Protein AF-A0AAJ2LNS6-F1 (afdb_monomer_lite)

InterPro domains:
  IPR001905 Ammonium transporter [PTHR43029] (1-174)
  IPR002229 Blood group Rhesus C/E/D polypeptide [PR00342] (32-50)
  IPR002229 Blood group Rhesus C/E/D polypeptide [PR00342] (63-85)
  IPR002229 Blood group Rhesus C/E/D polypeptide [PR00342] (118-136)
  IPR024041 Ammonium transporter AmtB-like domain [PF00909] (1-186)
  IPR029020 Ammonium/urea transporter [G3DSA:1.10.3430.10] (1-186)

Secondary structure (DSSP, 8-state):
-HHHHHHHHHHHHHH-PPTTTTTS----S-HHHHHHHHHHHHHHHHHHHHHTTSSSSHHHHHHHHHHHHHHHHHHHHHHHHHHHHHSS--HHHHHHHHHHHHHHHGGGTTTB-HHHHHHHHHHHHHHHHHIIIIIHHHHT---TT-HIIIIIHHHHHHHHHHHHHB-HHHHGGGS-S-HHHHHHH-

pLDDT: mean 95.93, std 3.57, range [82.12, 98.88]

Sequence (186 aa):
HINSGIAGLVAAYVVGKRTGYGREHLAPHNLVLTVIGASLLWVGWFGFNGGSALAANGSAGMAILVTQVATAAAALAWLAAERITRGKASVLGGASGAVAGLVVITPAAGYVSVGGALIMGLIGGVVCFWGITVLKRLLKADDSLDAFGLHGIGGIVGALLTAVFASPMIMGDKLPENMLHQLWVQ

Foldseek 3Di:
DQVQLVVLQVVLVVVDADPCVVNDDLDDPDVPVLLVVLVVVLVVLLCVQLCVVVDDDPLSVQLSLLLVQLLQLQLVLQQVLCCVVVVGGDSNSSSLSSLQSSQLCRVQSQFAGSVLSNVSSNCSNNQLSCQQPPVCVVVVGPSPSSSNSRNNRSNLSSQLSSLVGGDCVRQPVNNDPDSVVSSVVD

Organism: NCBI:txid1538159

Structure (mmCIF, N/CA/C/O backbone):
data_AF-A0AAJ2LNS6-F1
#
_entry.id   AF-A0AAJ2LNS6-F1
#
loop_
_atom_site.group_PDB
_atom_site.id
_atom_site.type_symbol
_atom_site.label_atom_id
_atom_site.label_alt_id
_atom_site.label_comp_id
_atom_site.label_asym_id
_atom_site.label_entity_id
_atom_site.label_seq_id
_atom_site.pdbx_PDB_ins_code
_atom_site.Cartn_x
_atom_site.Cartn_y
_atom_site.Cartn_z
_atom_site.occupancy
_atom_site.B_iso_or_equiv
_atom_site.auth_seq_id
_atom_site.auth_comp_id
_atom_site.auth_asym_id
_atom_site.auth_atom_id
_atom_site.pdbx_PDB_model_num
ATOM 1 N N . HIS A 1 1 ? 0.326 -9.545 -0.786 1.00 97.50 1 HIS A N 1
ATOM 2 C CA . HIS A 1 1 ? -0.650 -8.669 -0.099 1.00 97.50 1 HIS A CA 1
ATOM 3 C C . HIS A 1 1 ? -2.083 -9.151 -0.217 1.00 97.50 1 HIS A C 1
ATOM 5 O O . HIS A 1 1 ? -2.666 -9.427 0.819 1.00 97.50 1 HIS A O 1
ATOM 11 N N . ILE A 1 2 ? -2.630 -9.338 -1.426 1.00 98.31 2 ILE A N 1
ATOM 12 C CA . ILE A 1 2 ? -4.018 -9.820 -1.601 1.00 98.31 2 ILE A CA 1
ATOM 13 C C . ILE A 1 2 ? -4.265 -11.116 -0.819 1.00 98.31 2 ILE A C 1
ATOM 15 O O . ILE A 1 2 ? -5.195 -11.177 -0.025 1.00 98.31 2 ILE A O 1
ATOM 19 N N . ASN A 1 3 ? -3.373 -12.102 -0.970 1.00 98.00 3 ASN A N 1
ATOM 20 C CA . ASN A 1 3 ? -3.452 -13.383 -0.264 1.00 98.00 3 ASN A CA 1
ATOM 21 C C . ASN A 1 3 ? -3.632 -13.210 1.261 1.00 98.00 3 ASN A C 1
ATOM 23 O O . ASN A 1 3 ? -4.649 -13.612 1.818 1.00 98.00 3 ASN A O 1
ATOM 27 N N . SER A 1 4 ? -2.695 -12.528 1.931 1.00 96.00 4 SER A N 1
ATOM 28 C CA . SER A 1 4 ? -2.771 -12.299 3.380 1.00 96.00 4 SER A CA 1
ATOM 29 C C . SER A 1 4 ? -3.959 -11.425 3.789 1.00 96.00 4 SER A C 1
ATOM 31 O O . SER A 1 4 ? -4.541 -11.658 4.845 1.00 96.00 4 SER A O 1
ATOM 33 N N . GLY A 1 5 ? -4.356 -10.454 2.960 1.00 96.81 5 GLY A N 1
ATOM 34 C CA . GLY A 1 5 ? -5.535 -9.623 3.204 1.00 96.81 5 GLY A CA 1
ATOM 35 C C . GLY A 1 5 ? -6.836 -10.429 3.200 1.00 96.81 5 GLY A C 1
ATOM 36 O O . GLY A 1 5 ? -7.656 -10.270 4.101 1.00 96.81 5 GLY A O 1
ATOM 37 N N . ILE A 1 6 ? -7.013 -11.330 2.229 1.00 97.31 6 ILE A N 1
ATOM 38 C CA . ILE A 1 6 ? -8.185 -12.215 2.152 1.00 97.31 6 ILE A CA 1
ATOM 39 C C . ILE A 1 6 ? -8.165 -13.245 3.282 1.00 97.31 6 ILE A C 1
ATOM 41 O O . ILE A 1 6 ? -9.181 -13.430 3.951 1.00 97.31 6 ILE A O 1
ATOM 45 N N . ALA A 1 7 ? -7.013 -13.865 3.551 1.00 96.81 7 ALA A N 1
ATOM 46 C CA . ALA A 1 7 ? -6.871 -14.795 4.668 1.00 96.81 7 ALA A CA 1
ATOM 47 C C . ALA A 1 7 ? -7.211 -14.124 6.012 1.00 96.81 7 ALA A C 1
ATOM 49 O O . ALA A 1 7 ? -7.952 -14.691 6.813 1.00 96.81 7 ALA A O 1
ATOM 50 N N . GLY A 1 8 ? -6.739 -12.891 6.230 1.00 95.50 8 GLY A N 1
ATOM 51 C CA . GLY A 1 8 ? -7.063 -12.092 7.413 1.00 95.50 8 GLY A CA 1
ATOM 52 C C . GLY A 1 8 ? -8.553 -11.764 7.525 1.00 95.50 8 GLY A C 1
ATOM 53 O O . GLY A 1 8 ? -9.123 -11.881 8.609 1.00 95.50 8 GLY A O 1
ATOM 54 N N . LEU A 1 9 ? -9.212 -11.431 6.410 1.00 95.75 9 LEU A N 1
ATOM 55 C CA . LEU A 1 9 ? -10.658 -11.192 6.386 1.00 95.75 9 LEU A CA 1
ATOM 56 C C . LEU A 1 9 ? -11.448 -12.445 6.780 1.00 95.75 9 LEU A C 1
ATOM 58 O O . LEU A 1 9 ? -12.335 -12.375 7.630 1.00 95.75 9 LEU A O 1
ATOM 62 N N . VAL A 1 10 ? -11.117 -13.594 6.185 1.00 96.56 10 VAL A N 1
ATOM 63 C CA . VAL A 1 10 ? -11.766 -14.873 6.508 1.00 96.56 10 VAL A CA 1
ATOM 64 C C . VAL A 1 10 ? -11.533 -15.230 7.975 1.00 96.56 10 VAL A C 1
ATOM 66 O O . VAL A 1 10 ? -12.485 -15.563 8.678 1.00 96.56 10 VAL A O 1
ATOM 69 N N . ALA A 1 11 ? -10.301 -15.085 8.469 1.00 95.75 11 ALA A N 1
ATOM 70 C CA . ALA A 1 11 ? -9.978 -15.325 9.871 1.00 95.75 11 ALA A CA 1
ATOM 71 C C . ALA A 1 11 ? -10.796 -14.426 10.816 1.00 95.75 11 ALA A C 1
ATOM 73 O O . ALA A 1 11 ? -11.325 -14.919 11.810 1.00 95.75 11 ALA A O 1
ATOM 74 N N . ALA A 1 12 ? -10.976 -13.143 10.487 1.00 95.06 12 ALA A N 1
ATOM 75 C CA . ALA A 1 12 ? -11.792 -12.223 11.282 1.00 95.06 12 ALA A CA 1
ATOM 76 C C . ALA A 1 12 ? -13.267 -12.658 11.372 1.00 95.06 12 ALA A C 1
ATOM 78 O O . ALA A 1 12 ? -13.910 -12.458 12.403 1.00 95.06 12 ALA A O 1
ATOM 79 N N . TYR A 1 13 ? -13.812 -13.283 10.324 1.00 95.62 13 TYR A N 1
ATOM 80 C CA . TYR A 1 13 ? -15.165 -13.845 10.369 1.00 95.62 13 TYR A CA 1
ATOM 81 C C . TYR A 1 13 ? -15.251 -15.143 11.166 1.00 95.62 13 TYR A C 1
ATOM 83 O O . TYR A 1 13 ? -16.203 -15.316 11.923 1.00 95.62 13 TYR A O 1
ATOM 91 N N . VAL A 1 14 ? -14.274 -16.037 11.009 1.00 97.12 14 VAL A N 1
ATOM 92 C CA . VAL A 1 14 ? -14.260 -17.340 11.694 1.00 97.12 14 VAL A CA 1
ATOM 93 C C . VAL A 1 14 ? -14.058 -17.177 13.201 1.00 97.12 14 VAL A C 1
ATOM 95 O O . VAL A 1 14 ? -14.743 -17.832 13.980 1.00 97.12 14 VAL A O 1
ATOM 98 N N . VAL A 1 15 ? -13.146 -16.294 13.617 1.00 96.62 15 VAL A N 1
ATOM 99 C CA . VAL A 1 15 ? -12.871 -16.022 15.040 1.00 96.62 15 VAL A CA 1
ATOM 100 C C . VAL A 1 15 ? -14.005 -15.219 15.685 1.00 96.62 15 VAL A C 1
ATOM 102 O O . VAL A 1 15 ? -14.297 -15.394 16.866 1.00 96.62 15 VAL A O 1
ATOM 105 N N . GLY A 1 16 ? -14.668 -14.360 14.910 1.00 93.12 16 GLY A N 1
ATOM 106 C CA . GLY A 1 16 ? -15.723 -13.484 15.398 1.00 93.12 16 GLY A CA 1
ATOM 107 C C . GLY A 1 16 ? -15.200 -12.148 15.931 1.00 93.12 16 GLY A C 1
ATOM 108 O O . GLY A 1 16 ? -14.013 -11.832 15.887 1.00 93.12 16 GLY A O 1
ATOM 109 N N . LYS A 1 17 ? -16.131 -11.311 16.392 1.00 94.12 17 LYS A N 1
ATOM 110 C CA . LYS A 1 17 ? -15.864 -9.911 16.754 1.00 94.12 17 LYS A CA 1
ATOM 111 C C . LYS A 1 17 ? -15.380 -9.785 18.189 1.00 94.12 17 LYS A C 1
ATOM 113 O O . LYS A 1 17 ? -15.888 -10.473 19.073 1.00 94.12 17 LYS A O 1
ATOM 118 N N . ARG A 1 18 ? -14.485 -8.830 18.439 1.00 94.88 18 ARG A N 1
ATOM 119 C CA . ARG A 1 18 ? -14.086 -8.452 19.797 1.00 94.88 18 ARG A CA 1
ATOM 120 C C . ARG A 1 18 ? -15.276 -7.882 20.567 1.00 94.88 18 ARG A C 1
ATOM 122 O O . ARG A 1 18 ? -16.121 -7.170 20.014 1.00 94.88 18 ARG A O 1
ATOM 129 N N . THR A 1 19 ? -15.304 -8.142 21.870 1.00 93.19 19 THR A N 1
ATOM 130 C CA . THR A 1 19 ? -16.206 -7.455 22.799 1.00 93.19 19 THR A CA 1
ATOM 131 C C . THR A 1 19 ? -15.989 -5.945 22.690 1.00 93.19 19 THR A C 1
ATOM 133 O O . THR A 1 19 ? -14.854 -5.484 22.609 1.00 93.19 19 THR A O 1
ATOM 136 N N . GLY A 1 20 ? -17.077 -5.176 22.621 1.00 89.56 20 GLY A N 1
ATOM 137 C CA . GLY A 1 20 ? -17.007 -3.721 22.459 1.00 89.56 20 GLY A CA 1
ATOM 138 C C . GLY A 1 20 ? -16.854 -3.235 21.010 1.00 89.56 20 GLY A C 1
ATOM 139 O O . GLY A 1 20 ? -16.933 -2.030 20.778 1.00 89.56 20 GLY A O 1
ATOM 140 N N . TYR A 1 21 ? -16.717 -4.112 20.005 1.00 88.88 21 TYR A N 1
ATOM 141 C CA . TYR A 1 21 ? -16.657 -3.679 18.601 1.00 88.88 21 TYR A CA 1
ATOM 142 C C . TYR A 1 21 ? -17.900 -2.868 18.194 1.00 88.88 21 TYR A C 1
ATOM 144 O O . TYR A 1 21 ? -19.038 -3.322 18.323 1.00 88.88 21 TYR A O 1
ATOM 152 N N . GLY A 1 22 ? -17.677 -1.647 17.700 1.00 84.50 22 GLY A N 1
ATOM 153 C CA . GLY A 1 22 ? -18.735 -0.695 17.342 1.00 84.50 22 GLY A CA 1
ATOM 154 C C . GLY A 1 22 ? -19.368 0.047 18.527 1.00 84.50 22 GLY A C 1
ATOM 155 O O . GLY A 1 22 ? -20.238 0.884 18.305 1.00 84.50 22 GLY A O 1
ATOM 156 N N . ARG A 1 23 ? -18.937 -0.235 19.763 1.00 87.69 23 ARG A N 1
ATOM 157 C CA . ARG A 1 23 ? -19.418 0.410 20.999 1.00 87.69 23 ARG A CA 1
ATOM 158 C C . ARG A 1 23 ? -18.307 1.154 21.741 1.00 87.69 23 ARG A C 1
ATOM 160 O O . ARG A 1 23 ? -18.567 2.196 22.328 1.00 87.69 23 ARG A O 1
ATOM 167 N N . GLU A 1 24 ? -17.086 0.634 21.691 1.00 89.44 24 GLU A N 1
ATOM 168 C CA . GLU A 1 24 ? -15.917 1.136 22.412 1.00 89.44 24 GLU A CA 1
ATOM 169 C C . GLU A 1 24 ? -14.815 1.599 21.451 1.00 89.44 24 GLU A C 1
ATOM 171 O O . GLU A 1 24 ? -14.719 1.157 20.301 1.00 89.44 24 GLU A O 1
ATOM 176 N N . HIS A 1 25 ? -13.954 2.498 21.932 1.00 82.12 25 HIS A N 1
ATOM 177 C CA . HIS A 1 25 ? -12.804 2.980 21.177 1.00 82.12 25 HIS A CA 1
ATOM 178 C C . HIS A 1 25 ? -11.607 2.031 21.344 1.00 82.12 25 HIS A C 1
ATOM 180 O O . HIS A 1 25 ? -10.817 2.158 22.277 1.00 82.12 25 HIS A O 1
ATOM 186 N N . LEU A 1 26 ? -11.461 1.090 20.411 1.00 86.19 26 LEU A N 1
ATOM 187 C CA . LEU A 1 26 ? -10.419 0.052 20.415 1.00 86.19 26 LEU A CA 1
ATOM 188 C C . LEU A 1 26 ? -9.080 0.538 19.823 1.00 86.19 26 LEU A C 1
ATOM 190 O O . LEU A 1 26 ? -8.523 -0.098 18.927 1.00 86.19 26 LEU A O 1
ATOM 194 N N . ALA A 1 27 ? -8.577 1.692 20.270 1.00 83.00 27 ALA A N 1
ATOM 195 C CA . ALA A 1 27 ? -7.306 2.220 19.768 1.00 83.00 27 ALA A CA 1
ATOM 196 C C . ALA A 1 27 ? -6.077 1.476 20.315 1.00 83.00 27 ALA A C 1
ATOM 198 O O . ALA A 1 27 ? -6.129 0.914 21.412 1.00 83.00 27 ALA A O 1
ATOM 199 N N . PRO A 1 28 ? -4.944 1.516 19.584 1.00 85.69 28 PRO A N 1
ATOM 200 C CA . PRO A 1 28 ? -3.682 0.974 20.071 1.00 85.69 28 PRO A CA 1
ATOM 201 C C . PRO A 1 28 ? -3.269 1.616 21.398 1.00 85.69 28 PRO A C 1
ATOM 203 O O . PRO A 1 28 ? -3.276 2.839 21.532 1.00 85.69 28 PRO A O 1
ATOM 206 N N . HIS A 1 29 ? -2.842 0.791 22.354 1.00 91.38 29 HIS A N 1
ATOM 207 C CA . HIS 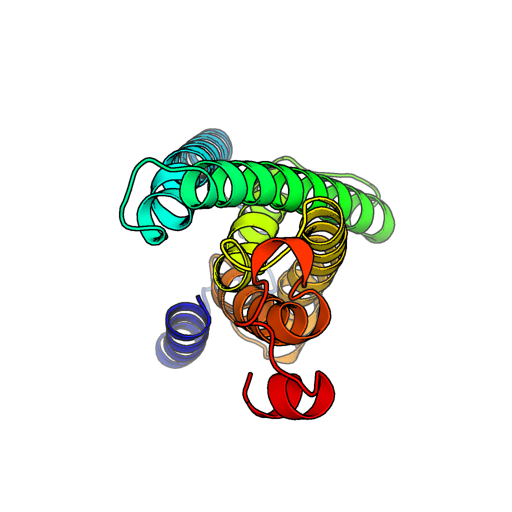A 1 29 ? -2.376 1.261 23.661 1.00 91.38 29 HIS A CA 1
ATOM 208 C C . HIS A 1 29 ? -1.024 1.997 23.588 1.00 91.38 29 HIS A C 1
ATOM 210 O O . HIS A 1 29 ? -0.726 2.819 24.449 1.00 91.38 29 HIS A O 1
ATOM 216 N N . ASN A 1 30 ? -0.195 1.704 22.576 1.00 93.81 30 ASN A N 1
ATOM 217 C CA . ASN A 1 30 ? 1.133 2.291 22.416 1.00 93.81 30 ASN A CA 1
ATOM 218 C C . ASN A 1 30 ? 1.405 2.660 20.952 1.00 93.81 30 ASN A C 1
ATOM 220 O O . ASN A 1 30 ? 1.818 1.833 20.141 1.00 93.81 30 ASN A O 1
ATOM 224 N N . LEU A 1 31 ? 1.193 3.935 20.627 1.00 94.06 31 LEU A N 1
ATOM 225 C CA . LEU A 1 31 ? 1.433 4.464 19.283 1.00 94.06 31 LEU A CA 1
ATOM 226 C C . LEU A 1 31 ? 2.921 4.574 18.930 1.00 94.06 31 LEU A C 1
ATOM 228 O O . LEU A 1 31 ? 3.253 4.525 17.749 1.00 94.06 31 LEU A O 1
ATOM 232 N N . VAL A 1 32 ? 3.817 4.687 19.915 1.00 96.75 32 VAL A N 1
ATOM 233 C CA . VAL A 1 32 ? 5.267 4.737 19.661 1.00 96.75 32 VAL A CA 1
ATOM 234 C C . VAL A 1 32 ? 5.732 3.414 19.058 1.00 96.75 32 VAL A C 1
ATOM 236 O O . VAL A 1 32 ? 6.412 3.416 18.034 1.00 96.75 32 VAL A O 1
ATOM 239 N N . LEU A 1 33 ? 5.298 2.284 19.627 1.00 97.12 33 LEU A N 1
ATOM 240 C CA . LEU A 1 33 ? 5.597 0.960 19.072 1.00 97.12 33 LEU A CA 1
ATOM 241 C C . LEU A 1 33 ? 5.005 0.774 17.672 1.00 97.12 33 LEU A C 1
ATOM 243 O O . LEU A 1 33 ? 5.673 0.216 16.804 1.00 97.12 33 LEU A O 1
ATOM 247 N N . THR A 1 34 ? 3.797 1.287 17.420 1.00 95.31 34 THR A N 1
ATOM 248 C CA . THR A 1 34 ? 3.203 1.263 16.075 1.00 95.31 34 THR A CA 1
ATOM 249 C C . THR A 1 34 ? 4.064 2.015 15.062 1.00 95.31 34 THR A C 1
ATOM 251 O O . THR A 1 34 ? 4.300 1.507 13.967 1.00 95.31 34 THR A O 1
ATOM 254 N N . VAL A 1 35 ? 4.560 3.205 15.416 1.00 97.00 35 VAL A N 1
ATOM 255 C CA . VAL A 1 35 ? 5.430 3.994 14.530 1.00 97.00 35 VAL A CA 1
ATOM 256 C C . VAL A 1 35 ? 6.755 3.278 14.290 1.00 97.00 35 VAL A C 1
ATOM 258 O O . VAL A 1 35 ? 7.162 3.168 13.139 1.00 97.00 35 VAL A O 1
ATOM 261 N N . ILE A 1 36 ? 7.385 2.724 15.332 1.00 98.25 36 ILE A N 1
ATOM 262 C CA . ILE A 1 36 ? 8.613 1.925 15.187 1.00 98.25 36 ILE A CA 1
ATOM 263 C C . ILE A 1 36 ? 8.378 0.761 14.217 1.00 98.25 36 ILE A C 1
ATOM 265 O O . ILE A 1 36 ? 9.159 0.573 13.286 1.00 98.25 36 ILE A O 1
ATOM 269 N N . GLY A 1 37 ? 7.281 0.018 14.385 1.00 97.81 37 GLY A N 1
ATOM 270 C CA . GLY A 1 37 ? 6.914 -1.077 13.487 1.00 97.81 37 GLY A CA 1
ATOM 271 C C . GLY A 1 37 ? 6.728 -0.618 12.039 1.00 97.81 37 GLY A C 1
ATOM 272 O O . GLY A 1 37 ? 7.296 -1.217 11.129 1.00 97.81 37 GLY A O 1
ATOM 273 N N . ALA A 1 38 ? 6.000 0.479 11.817 1.00 97.38 38 ALA A N 1
ATOM 274 C CA . ALA A 1 38 ? 5.808 1.048 10.483 1.00 97.38 38 ALA A CA 1
ATOM 275 C C . ALA A 1 38 ? 7.131 1.514 9.847 1.00 97.38 38 ALA A C 1
ATOM 277 O O . ALA A 1 38 ? 7.354 1.284 8.659 1.00 97.38 38 ALA A O 1
ATOM 278 N N . SER A 1 39 ? 8.035 2.116 10.625 1.00 98.00 39 SER A N 1
ATOM 279 C CA . SER A 1 39 ? 9.364 2.521 10.156 1.00 98.00 39 SER A CA 1
ATOM 280 C C . SER A 1 39 ? 10.237 1.324 9.778 1.00 98.00 39 SER A C 1
ATOM 282 O O . SER A 1 39 ? 10.879 1.349 8.728 1.00 98.00 39 SER A O 1
ATOM 284 N N . LEU A 1 40 ? 10.235 0.260 10.588 1.00 98.50 40 LEU A N 1
ATOM 285 C CA . LEU A 1 40 ? 10.957 -0.978 10.277 1.00 98.50 40 LEU A CA 1
ATOM 286 C C . LEU A 1 40 ? 10.400 -1.652 9.019 1.00 98.50 40 LEU A C 1
ATOM 288 O O . LEU A 1 40 ? 11.179 -2.094 8.176 1.00 98.50 40 LEU A O 1
ATOM 292 N N . LEU A 1 41 ? 9.071 -1.679 8.860 1.00 98.31 41 LEU A N 1
ATOM 293 C CA . LEU A 1 41 ? 8.426 -2.171 7.641 1.00 98.31 41 LEU A CA 1
ATOM 294 C C . LEU A 1 41 ? 8.858 -1.361 6.423 1.00 98.31 41 LEU A C 1
ATOM 296 O O . LEU A 1 41 ? 9.232 -1.962 5.424 1.00 98.31 41 LEU A O 1
ATOM 300 N N . TRP A 1 42 ? 8.858 -0.029 6.505 1.00 98.38 42 TRP A N 1
ATOM 301 C CA . TRP A 1 42 ? 9.277 0.835 5.399 1.00 98.38 42 TRP A CA 1
ATOM 302 C C . TRP A 1 42 ? 10.723 0.556 4.985 1.00 98.38 42 TRP A C 1
ATOM 304 O O . TRP A 1 42 ? 10.979 0.268 3.817 1.00 98.38 42 TRP A O 1
ATOM 314 N N . VAL A 1 43 ? 11.664 0.563 5.934 1.00 98.19 43 VAL A N 1
ATOM 315 C CA . VAL A 1 43 ? 13.080 0.285 5.640 1.00 98.19 43 VAL A CA 1
ATOM 316 C C . VAL A 1 43 ? 13.257 -1.122 5.066 1.00 98.19 43 VAL A C 1
ATOM 318 O O . VAL A 1 43 ? 13.922 -1.292 4.044 1.00 98.19 43 VAL A O 1
ATOM 321 N N . GLY A 1 44 ? 12.623 -2.130 5.672 1.00 98.69 44 GLY A N 1
ATOM 322 C CA . GLY A 1 44 ? 12.664 -3.509 5.183 1.00 98.69 44 GLY A CA 1
ATOM 323 C C . GLY A 1 44 ? 12.069 -3.666 3.781 1.00 98.69 44 GLY A C 1
ATOM 324 O O . GLY A 1 44 ? 12.529 -4.500 2.998 1.00 98.69 44 GLY A O 1
ATOM 325 N N . TRP A 1 45 ? 11.101 -2.825 3.414 1.00 98.69 45 TRP A N 1
ATOM 326 C CA . TRP A 1 45 ? 10.461 -2.874 2.103 1.00 98.69 45 TRP A CA 1
ATOM 327 C C . TRP A 1 45 ? 11.369 -2.452 0.951 1.00 98.69 45 TRP A C 1
ATOM 329 O O . TRP A 1 45 ? 11.136 -2.869 -0.184 1.00 98.69 45 TRP A O 1
ATOM 339 N N . PHE A 1 46 ? 12.424 -1.677 1.217 1.00 98.31 46 PHE A N 1
ATOM 340 C CA . PHE A 1 46 ? 13.461 -1.442 0.212 1.00 98.31 46 PHE A CA 1
ATOM 341 C C . PHE A 1 46 ? 14.148 -2.749 -0.182 1.00 98.31 46 PHE A C 1
ATOM 343 O O . PHE A 1 46 ? 14.368 -2.987 -1.366 1.00 98.31 46 PHE A O 1
ATOM 350 N N . GLY A 1 47 ? 14.414 -3.625 0.790 1.00 98.06 47 GLY A N 1
ATOM 351 C CA . GLY A 1 47 ? 14.892 -4.981 0.531 1.00 98.06 47 GLY A CA 1
ATOM 352 C C . GLY A 1 47 ? 13.840 -5.839 -0.174 1.00 98.06 47 GLY A C 1
ATOM 353 O O . GLY A 1 47 ? 14.175 -6.549 -1.115 1.00 98.06 47 GLY A O 1
ATOM 354 N N . PHE A 1 48 ? 12.567 -5.728 0.218 1.00 98.69 48 PHE A N 1
ATOM 355 C CA . PHE A 1 48 ? 11.470 -6.484 -0.398 1.00 98.69 48 PHE A CA 1
ATOM 356 C C . PHE A 1 48 ? 11.299 -6.150 -1.891 1.00 98.69 48 PHE A C 1
ATOM 358 O O . PHE A 1 48 ? 11.365 -7.039 -2.739 1.00 98.69 48 PHE A O 1
ATOM 365 N N . ASN A 1 49 ? 11.139 -4.869 -2.234 1.00 98.69 49 ASN A N 1
ATOM 366 C CA . ASN A 1 49 ? 10.920 -4.440 -3.618 1.00 98.69 49 ASN A CA 1
ATOM 367 C C . ASN A 1 49 ? 12.228 -4.373 -4.419 1.00 98.69 49 ASN A C 1
ATOM 369 O O . ASN A 1 49 ? 12.290 -4.882 -5.533 1.00 98.69 49 ASN A O 1
ATOM 373 N N . GLY A 1 50 ? 13.286 -3.783 -3.857 1.00 98.31 50 GLY A N 1
ATOM 374 C CA . GLY A 1 50 ? 14.591 -3.685 -4.518 1.00 98.31 50 GLY A CA 1
ATOM 375 C C . GLY A 1 50 ? 15.245 -5.047 -4.727 1.00 98.31 50 GLY A C 1
ATOM 376 O O . GLY A 1 50 ? 15.734 -5.343 -5.814 1.00 98.31 50 GLY A O 1
ATOM 377 N N . GLY A 1 51 ? 15.195 -5.913 -3.712 1.00 98.00 51 GLY A N 1
ATOM 378 C CA . GLY A 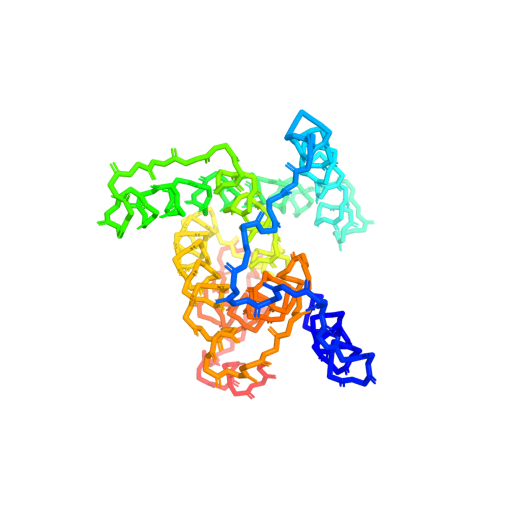1 51 ? 15.727 -7.274 -3.782 1.00 98.00 51 GLY A CA 1
ATOM 379 C C . GLY A 1 51 ? 14.960 -8.183 -4.742 1.00 98.00 51 GLY A C 1
ATOM 380 O O . GLY A 1 51 ? 15.545 -9.129 -5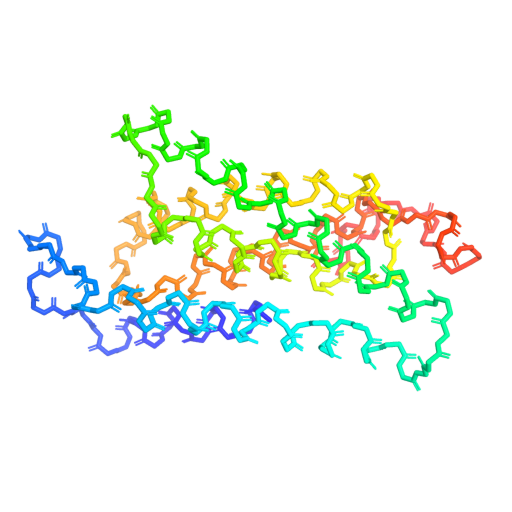.262 1.00 98.00 51 GLY A O 1
ATOM 381 N N . SER A 1 52 ? 13.701 -7.865 -5.069 1.00 98.12 52 SER A N 1
ATOM 382 C CA . SER A 1 52 ? 12.931 -8.591 -6.091 1.00 98.12 52 SER A CA 1
ATOM 383 C C . SER A 1 52 ? 13.503 -8.435 -7.508 1.00 98.12 52 SER A C 1
ATOM 385 O O . SER A 1 52 ? 13.131 -9.192 -8.401 1.00 98.12 52 SER A O 1
ATOM 387 N N . ALA A 1 53 ? 14.448 -7.511 -7.724 1.00 97.31 53 ALA A N 1
ATOM 388 C CA . ALA A 1 53 ? 15.237 -7.448 -8.955 1.00 97.31 53 ALA A CA 1
ATOM 389 C C . ALA A 1 53 ? 16.310 -8.553 -9.055 1.00 97.31 53 ALA A C 1
ATOM 391 O O . ALA A 1 53 ? 16.893 -8.733 -10.123 1.00 97.31 53 ALA A O 1
ATOM 392 N N . LEU A 1 54 ? 16.592 -9.270 -7.956 1.00 97.38 54 LEU A N 1
ATOM 393 C CA . LEU A 1 54 ? 17.550 -10.385 -7.849 1.00 97.38 54 LEU A CA 1
ATOM 394 C C . LEU A 1 54 ? 19.008 -10.039 -8.207 1.00 97.38 54 LEU A C 1
ATOM 396 O O . LEU A 1 54 ? 19.849 -10.925 -8.339 1.00 97.38 54 LEU A O 1
ATOM 400 N N . ALA A 1 55 ? 19.322 -8.751 -8.338 1.00 96.94 55 ALA A N 1
ATOM 401 C CA . ALA A 1 55 ? 20.656 -8.231 -8.596 1.00 96.94 55 ALA A CA 1
ATOM 402 C C . ALA A 1 55 ? 20.762 -6.775 -8.124 1.00 96.94 55 ALA A C 1
ATOM 404 O O . ALA A 1 55 ? 19.775 -6.043 -8.111 1.00 96.94 55 ALA A O 1
ATOM 405 N N . ALA A 1 56 ? 21.971 -6.325 -7.786 1.00 97.94 56 ALA A N 1
ATOM 406 C CA . ALA A 1 56 ? 22.243 -4.923 -7.472 1.00 97.94 56 ALA A CA 1
ATOM 407 C C . ALA A 1 56 ? 22.484 -4.126 -8.768 1.00 97.94 56 ALA A C 1
ATOM 409 O O . ALA A 1 56 ? 23.621 -3.959 -9.206 1.00 97.94 56 ALA A O 1
ATOM 410 N N . ASN A 1 57 ? 21.406 -3.682 -9.418 1.00 96.50 57 ASN A N 1
ATOM 411 C CA . ASN A 1 57 ? 21.451 -2.999 -10.715 1.00 96.50 57 ASN A CA 1
ATOM 412 C C . ASN A 1 57 ? 20.466 -1.813 -10.788 1.00 96.50 57 ASN A C 1
ATOM 414 O O . ASN A 1 57 ? 19.811 -1.458 -9.806 1.00 96.50 57 ASN A O 1
ATOM 418 N N . GLY A 1 58 ? 20.349 -1.201 -11.972 1.00 96.00 58 GLY A N 1
ATOM 419 C CA . GLY A 1 58 ? 19.429 -0.085 -12.207 1.00 96.00 58 GLY A CA 1
ATOM 420 C C . GLY A 1 58 ? 17.965 -0.417 -11.892 1.00 96.00 58 GLY A C 1
ATOM 421 O O . GLY A 1 58 ? 17.266 0.428 -11.342 1.00 96.00 58 GLY A O 1
ATOM 422 N N . SER A 1 59 ? 17.510 -1.648 -12.150 1.00 96.06 59 SER A N 1
ATOM 423 C CA . SER A 1 59 ? 16.147 -2.085 -11.817 1.00 96.06 59 SER A CA 1
ATOM 424 C C . SER A 1 59 ? 15.908 -2.117 -10.308 1.00 96.06 59 SER A C 1
ATOM 426 O O . SER A 1 59 ? 14.877 -1.627 -9.852 1.00 96.06 59 SER A O 1
ATOM 428 N N . ALA A 1 60 ? 16.872 -2.608 -9.522 1.00 98.38 60 ALA A N 1
ATOM 429 C CA . ALA A 1 60 ? 16.796 -2.568 -8.060 1.00 98.38 60 ALA A CA 1
ATOM 430 C C . ALA A 1 60 ? 16.761 -1.126 -7.530 1.00 98.38 60 ALA A C 1
ATOM 432 O O . ALA A 1 60 ? 15.935 -0.796 -6.678 1.00 98.38 60 ALA A O 1
ATOM 433 N N . GLY A 1 61 ? 17.622 -0.252 -8.066 1.00 98.38 61 GLY A N 1
ATOM 434 C CA . GLY A 1 61 ? 17.649 1.170 -7.709 1.00 98.38 61 GLY A CA 1
ATOM 435 C C . GLY A 1 61 ? 16.326 1.876 -8.017 1.00 98.38 61 GLY A C 1
ATOM 436 O O . GLY A 1 61 ? 15.794 2.595 -7.170 1.00 98.38 61 GLY A O 1
ATOM 437 N N . MET A 1 62 ? 15.750 1.611 -9.193 1.00 98.06 62 MET A N 1
ATOM 438 C CA . MET A 1 62 ? 14.436 2.133 -9.571 1.00 98.06 62 MET A CA 1
ATOM 439 C C . MET A 1 62 ? 13.326 1.608 -8.662 1.00 98.06 62 MET A C 1
ATOM 441 O O . MET A 1 62 ? 12.523 2.411 -8.191 1.00 98.06 62 MET A O 1
ATOM 445 N N . ALA A 1 63 ? 13.311 0.309 -8.347 1.00 98.62 63 ALA A N 1
ATOM 446 C CA . ALA A 1 63 ? 12.327 -0.292 -7.449 1.00 98.62 63 ALA A CA 1
ATOM 447 C C . ALA A 1 63 ? 12.364 0.329 -6.042 1.00 98.62 63 ALA A C 1
ATOM 449 O O . ALA A 1 63 ? 11.316 0.630 -5.465 1.00 98.62 63 ALA A O 1
ATOM 450 N N . ILE A 1 64 ? 13.555 0.594 -5.500 1.00 98.69 64 ILE A N 1
ATOM 451 C CA . ILE A 1 64 ? 13.727 1.300 -4.219 1.00 98.69 64 ILE A CA 1
ATOM 452 C C . ILE A 1 64 ? 13.186 2.734 -4.310 1.00 98.69 64 ILE A C 1
ATOM 454 O O . ILE A 1 64 ? 12.430 3.167 -3.435 1.00 98.69 64 ILE A O 1
ATOM 458 N N . LEU A 1 65 ? 13.519 3.459 -5.382 1.00 98.75 65 LEU A N 1
ATOM 459 C CA . LEU A 1 65 ? 13.079 4.839 -5.585 1.00 98.75 65 LEU A CA 1
ATOM 460 C C . LEU A 1 65 ? 11.552 4.952 -5.669 1.00 98.75 65 LEU A C 1
ATOM 462 O O . LEU A 1 65 ? 10.952 5.751 -4.948 1.00 98.75 65 LEU A O 1
ATOM 466 N N . VAL A 1 66 ? 10.904 4.142 -6.511 1.00 98.81 66 VAL A N 1
ATOM 467 C CA . VAL A 1 66 ? 9.438 4.173 -6.645 1.00 98.81 66 VAL A CA 1
ATOM 468 C C . VAL A 1 66 ? 8.742 3.732 -5.360 1.00 98.81 66 VAL A C 1
ATOM 470 O O . VAL A 1 66 ? 7.694 4.281 -5.024 1.00 98.81 66 VAL A O 1
ATOM 473 N N . THR A 1 67 ? 9.353 2.823 -4.589 1.00 98.88 67 THR A N 1
ATOM 474 C CA . THR A 1 67 ? 8.864 2.437 -3.257 1.00 98.88 67 THR A CA 1
ATOM 475 C C . THR A 1 67 ? 8.822 3.637 -2.319 1.00 98.88 67 THR A C 1
ATOM 477 O O . THR A 1 67 ? 7.789 3.891 -1.699 1.00 98.88 67 THR A O 1
ATOM 480 N N . GLN A 1 68 ? 9.903 4.420 -2.250 1.00 98.75 68 GLN A N 1
ATOM 481 C CA . GLN A 1 68 ? 9.950 5.630 -1.428 1.00 98.75 68 GLN A CA 1
ATOM 482 C C . GLN A 1 68 ? 8.886 6.651 -1.852 1.00 98.75 68 GLN A C 1
ATOM 484 O O . GLN A 1 68 ? 8.170 7.195 -1.009 1.00 98.75 68 GLN A O 1
ATOM 489 N N . VAL A 1 69 ? 8.775 6.901 -3.158 1.00 98.88 69 VAL A N 1
ATOM 490 C CA . VAL A 1 69 ? 7.868 7.912 -3.719 1.00 98.88 69 VAL A CA 1
ATOM 491 C C . VAL A 1 69 ? 6.406 7.544 -3.475 1.00 98.88 69 VAL A C 1
ATOM 493 O O . VAL A 1 69 ? 5.652 8.369 -2.957 1.00 98.88 69 VAL A O 1
ATOM 496 N N . ALA A 1 70 ? 6.008 6.308 -3.785 1.00 98.88 70 ALA A N 1
ATOM 497 C CA . ALA A 1 70 ? 4.637 5.852 -3.577 1.00 98.88 70 ALA A CA 1
ATOM 498 C C . ALA A 1 70 ? 4.249 5.859 -2.092 1.00 98.88 70 ALA A C 1
ATOM 500 O O . ALA A 1 70 ? 3.138 6.251 -1.742 1.00 98.88 70 ALA A O 1
ATOM 501 N N . THR A 1 71 ? 5.179 5.485 -1.211 1.00 98.81 71 THR A N 1
ATOM 502 C CA . THR A 1 71 ? 4.958 5.475 0.241 1.00 98.81 71 THR A CA 1
ATOM 503 C C . THR A 1 71 ? 4.738 6.876 0.796 1.00 98.81 71 THR A C 1
ATOM 505 O O . THR A 1 71 ? 3.771 7.110 1.522 1.00 98.81 71 THR A O 1
ATOM 508 N N . ALA A 1 72 ? 5.587 7.832 0.410 1.00 98.75 72 ALA A N 1
ATOM 509 C CA . ALA A 1 72 ? 5.427 9.228 0.806 1.00 98.75 72 ALA A CA 1
ATOM 510 C C . ALA A 1 72 ? 4.109 9.821 0.275 1.00 98.75 72 ALA A C 1
ATOM 512 O O . ALA A 1 72 ? 3.377 10.476 1.019 1.00 98.75 72 ALA A O 1
ATOM 513 N N . ALA A 1 73 ? 3.775 9.546 -0.988 1.00 98.88 73 ALA A N 1
ATOM 514 C CA . ALA A 1 73 ? 2.538 10.007 -1.609 1.00 98.88 73 ALA A CA 1
ATOM 515 C C . ALA A 1 73 ? 1.293 9.450 -0.909 1.00 98.88 73 ALA A C 1
ATOM 517 O O . ALA A 1 73 ? 0.373 10.205 -0.596 1.00 98.88 73 ALA A O 1
ATOM 518 N N . ALA A 1 74 ? 1.279 8.152 -0.602 1.00 98.81 74 ALA A N 1
ATOM 519 C CA . ALA A 1 74 ? 0.168 7.512 0.091 1.00 98.81 74 ALA A CA 1
ATOM 520 C C . ALA A 1 74 ? -0.001 8.025 1.524 1.00 98.81 74 ALA A C 1
ATOM 522 O O . ALA A 1 74 ? -1.129 8.282 1.944 1.00 98.81 74 ALA A O 1
ATOM 523 N N . ALA A 1 75 ? 1.096 8.248 2.254 1.00 98.69 75 ALA A N 1
ATOM 524 C CA . ALA A 1 75 ? 1.048 8.852 3.582 1.00 98.69 75 ALA A CA 1
ATOM 525 C C . ALA A 1 75 ? 0.421 10.256 3.543 1.00 98.69 75 ALA A C 1
ATOM 527 O O . ALA A 1 75 ? -0.480 10.551 4.327 1.00 98.69 75 ALA A O 1
ATOM 528 N N . LEU A 1 76 ? 0.834 11.108 2.598 1.00 98.69 76 LEU A N 1
ATOM 529 C CA . LEU A 1 76 ? 0.267 12.451 2.437 1.00 98.69 76 LEU A CA 1
ATOM 530 C C . LEU A 1 76 ? -1.206 12.414 2.014 1.00 98.69 76 LEU A C 1
ATOM 532 O O . LEU A 1 76 ? -2.026 13.124 2.597 1.00 98.69 76 LEU A O 1
ATOM 536 N N . ALA A 1 77 ? -1.556 11.570 1.041 1.00 98.69 77 ALA A N 1
ATOM 537 C CA . ALA A 1 77 ? -2.932 11.407 0.580 1.00 98.69 77 ALA A CA 1
ATOM 538 C C . ALA A 1 77 ? -3.853 10.913 1.700 1.00 98.69 77 ALA A C 1
ATOM 540 O O . ALA A 1 77 ? -4.957 11.430 1.869 1.00 98.69 77 ALA A O 1
ATOM 541 N N . TRP A 1 78 ? -3.378 9.967 2.509 1.00 98.56 78 TRP A N 1
ATOM 542 C CA . TRP A 1 78 ? -4.105 9.479 3.670 1.00 98.56 78 TRP A CA 1
ATOM 543 C C . TRP A 1 78 ? -4.317 10.574 4.712 1.00 98.56 78 TRP A C 1
ATOM 545 O O . TRP A 1 78 ? -5.443 10.785 5.154 1.00 98.56 78 TRP A O 1
ATOM 555 N N . LEU A 1 79 ? -3.261 11.296 5.099 1.00 98.56 79 LEU A N 1
ATOM 556 C CA . LEU A 1 79 ? -3.357 12.382 6.080 1.00 98.56 79 LEU A CA 1
ATOM 557 C C . LEU A 1 79 ? -4.304 13.488 5.597 1.00 98.56 79 LEU A C 1
ATOM 559 O O . LEU A 1 79 ? -5.067 14.036 6.395 1.00 98.56 79 LEU A O 1
ATOM 563 N N . ALA A 1 80 ? -4.296 13.794 4.297 1.00 98.50 80 ALA A N 1
ATOM 564 C CA . ALA A 1 80 ? -5.237 14.726 3.689 1.00 98.50 80 ALA A CA 1
ATOM 565 C C . ALA A 1 80 ? -6.679 14.199 3.752 1.00 98.50 80 ALA A C 1
ATOM 567 O O . ALA A 1 80 ? -7.561 14.910 4.234 1.00 98.50 80 ALA A O 1
ATOM 568 N N . ALA A 1 81 ? -6.923 12.951 3.340 1.00 98.06 81 ALA A N 1
ATOM 569 C CA . ALA A 1 81 ? -8.245 12.325 3.397 1.00 98.06 81 ALA A CA 1
ATOM 570 C C . ALA A 1 81 ? -8.785 12.245 4.835 1.00 98.06 81 ALA A C 1
ATOM 572 O O . ALA A 1 81 ? -9.946 12.572 5.096 1.00 98.06 81 ALA A O 1
ATOM 573 N N . GLU A 1 82 ? -7.935 11.881 5.792 1.00 97.62 82 GLU A N 1
ATOM 574 C CA . GLU A 1 82 ? -8.274 11.844 7.212 1.00 97.62 82 GLU A CA 1
ATOM 575 C C . GLU A 1 82 ? -8.599 13.244 7.738 1.00 97.62 82 GLU A C 1
ATOM 577 O O . GLU A 1 82 ? -9.621 13.430 8.395 1.00 97.62 82 GLU A O 1
ATOM 582 N N . ARG A 1 83 ? -7.794 14.256 7.395 1.00 97.56 83 ARG A N 1
ATOM 583 C CA . ARG A 1 83 ? -8.054 15.642 7.796 1.00 97.56 83 ARG A CA 1
ATOM 584 C C . ARG A 1 83 ? -9.362 16.174 7.220 1.00 97.56 83 ARG A C 1
ATOM 586 O O . ARG A 1 83 ? -10.098 16.832 7.947 1.00 97.56 83 ARG A O 1
ATOM 593 N N . ILE A 1 84 ? -9.664 15.888 5.956 1.00 97.62 84 ILE A N 1
ATOM 594 C CA . ILE A 1 84 ? -10.904 16.331 5.301 1.00 97.62 84 ILE A CA 1
ATOM 595 C C . ILE A 1 84 ? -12.125 15.669 5.947 1.00 97.62 84 ILE A C 1
ATOM 597 O O . ILE A 1 84 ? -13.123 16.331 6.208 1.00 97.62 84 ILE A O 1
ATOM 601 N N . THR A 1 85 ? -12.051 14.369 6.234 1.00 96.06 85 THR A N 1
ATOM 602 C CA . THR A 1 85 ? -13.209 13.599 6.720 1.00 96.06 85 THR A CA 1
ATOM 603 C C . THR A 1 85 ? -13.388 13.635 8.238 1.00 96.06 85 THR A C 1
ATOM 605 O O . THR A 1 85 ? -14.503 13.462 8.724 1.00 96.06 85 THR A O 1
ATOM 608 N N . ARG A 1 86 ? -12.308 13.838 9.002 1.00 93.25 86 ARG A N 1
ATOM 609 C CA . ARG A 1 86 ? -12.294 13.788 10.478 1.00 93.25 86 ARG A CA 1
ATOM 610 C C . ARG A 1 86 ? -11.832 15.088 11.141 1.00 93.25 86 ARG A C 1
ATOM 612 O O . ARG A 1 86 ? -11.730 15.138 12.365 1.00 93.25 86 ARG A O 1
ATOM 619 N N . GLY A 1 87 ? -11.504 16.120 10.365 1.00 96.38 87 GLY A N 1
ATOM 620 C CA . GLY A 1 87 ? -11.057 17.436 10.843 1.00 96.38 87 GLY A CA 1
ATOM 621 C C . GLY A 1 87 ? -9.597 17.505 11.308 1.00 96.38 87 GLY A C 1
ATOM 622 O O . GLY A 1 87 ? -9.056 18.598 11.470 1.00 96.38 87 GLY A O 1
ATOM 623 N N . LYS A 1 88 ? -8.927 16.363 11.506 1.00 95.25 88 LYS A N 1
ATOM 624 C CA . LYS A 1 88 ? -7.529 16.285 11.949 1.00 95.25 88 LYS A CA 1
ATOM 625 C C . LYS A 1 88 ? -6.828 15.061 11.375 1.00 95.25 88 LYS A C 1
ATOM 627 O O . LYS A 1 88 ? -7.442 14.011 11.229 1.00 95.25 88 LYS A O 1
ATOM 632 N N . ALA A 1 89 ? -5.541 15.212 11.092 1.00 96.31 89 ALA A N 1
ATOM 633 C CA . ALA A 1 89 ? -4.668 14.110 10.716 1.00 96.31 89 ALA A CA 1
ATOM 634 C C . ALA A 1 89 ? -4.077 13.450 11.974 1.00 96.31 89 ALA A C 1
ATOM 636 O O . ALA A 1 89 ? -3.890 14.123 12.995 1.00 96.31 89 ALA A O 1
ATOM 637 N N . SER A 1 90 ? -3.784 12.152 11.915 1.00 95.44 90 SER A N 1
ATOM 638 C CA . SER A 1 90 ? -3.243 11.391 13.042 1.00 95.44 90 SER A CA 1
ATOM 639 C C . SER A 1 90 ? -1.929 10.686 12.701 1.00 95.44 90 SER A C 1
ATOM 641 O O . SER A 1 90 ? -1.655 10.339 11.554 1.00 95.44 90 SER A O 1
ATOM 643 N N . VAL A 1 91 ? -1.112 10.427 13.727 1.00 95.50 91 VAL A N 1
ATOM 644 C CA . VAL A 1 91 ? 0.135 9.653 13.586 1.00 95.50 91 VAL A CA 1
ATOM 645 C C . VAL A 1 91 ? -0.157 8.233 13.092 1.00 95.50 91 VAL A C 1
ATOM 647 O O . VAL A 1 91 ? 0.532 7.727 12.210 1.00 95.50 91 VAL A O 1
ATOM 650 N N . LEU A 1 92 ? -1.220 7.612 13.616 1.00 95.00 92 LEU A N 1
ATOM 651 C CA . LEU A 1 92 ? -1.668 6.293 13.173 1.00 95.00 92 LEU A CA 1
ATOM 652 C C . LEU A 1 92 ? -2.111 6.312 11.704 1.00 95.00 92 LEU A C 1
ATOM 654 O O . LEU A 1 92 ? -1.804 5.381 10.960 1.00 95.00 92 LEU A O 1
ATOM 658 N N . GLY A 1 93 ? -2.791 7.380 11.280 1.00 95.75 93 GLY A N 1
ATOM 659 C CA . GLY A 1 93 ? -3.163 7.601 9.888 1.00 95.75 93 GLY A CA 1
ATOM 660 C C . GLY A 1 93 ? -1.941 7.718 8.982 1.00 95.75 93 GLY A C 1
ATOM 661 O O . GLY A 1 93 ? -1.870 7.030 7.972 1.00 95.75 93 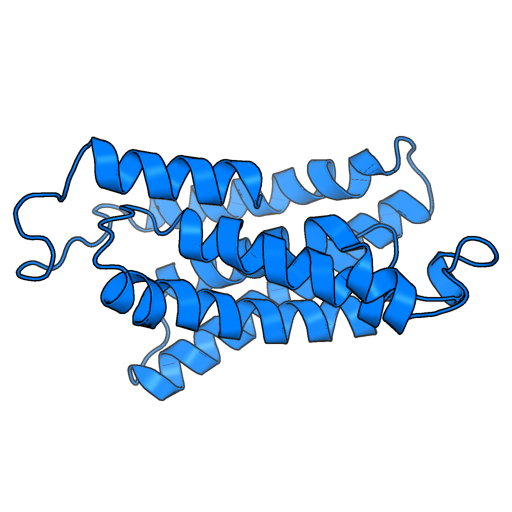GLY A O 1
ATOM 662 N N . GLY A 1 94 ? -0.930 8.494 9.381 1.00 97.44 94 GLY A N 1
ATOM 663 C CA . GLY A 1 94 ? 0.331 8.604 8.639 1.00 97.44 94 GLY A CA 1
ATOM 664 C C . GLY A 1 94 ? 1.053 7.262 8.486 1.00 97.44 94 GLY A C 1
ATOM 665 O O . GLY A 1 94 ? 1.471 6.913 7.383 1.00 97.44 94 GLY A O 1
ATOM 666 N N . ALA A 1 95 ? 1.132 6.474 9.563 1.00 97.44 95 ALA A N 1
ATOM 667 C CA . ALA A 1 95 ? 1.706 5.129 9.528 1.00 97.44 95 ALA A CA 1
ATOM 668 C C . ALA A 1 95 ? 0.908 4.180 8.612 1.00 97.44 95 ALA A C 1
ATOM 670 O O . ALA A 1 95 ? 1.493 3.453 7.812 1.00 97.44 95 ALA A O 1
ATOM 671 N N . SER A 1 96 ? -0.426 4.225 8.679 1.00 97.38 96 SER A N 1
ATOM 672 C CA . SER A 1 96 ? -1.308 3.407 7.833 1.00 97.38 96 SER A CA 1
ATOM 673 C C . SER A 1 96 ? -1.197 3.793 6.358 1.00 97.38 96 SER A C 1
ATOM 675 O O . SER A 1 96 ? -1.097 2.922 5.498 1.00 97.38 96 SER A O 1
ATOM 677 N N . GLY A 1 97 ? -1.146 5.093 6.063 1.00 98.19 97 GLY A N 1
ATOM 678 C CA . GLY A 1 97 ? -0.946 5.613 4.715 1.00 98.19 97 GLY A CA 1
ATOM 679 C C . GLY A 1 97 ? 0.406 5.219 4.127 1.00 98.19 97 GLY A C 1
ATOM 680 O O . GLY A 1 97 ? 0.466 4.832 2.963 1.00 98.19 97 GLY A O 1
ATOM 681 N N . ALA A 1 98 ? 1.473 5.224 4.930 1.00 98.56 98 ALA A N 1
ATOM 682 C CA . ALA A 1 98 ? 2.767 4.702 4.496 1.00 98.56 98 ALA A CA 1
ATOM 683 C C . ALA A 1 98 ? 2.663 3.210 4.120 1.00 98.56 98 ALA A C 1
ATOM 685 O O . ALA A 1 98 ? 3.009 2.825 3.005 1.00 98.56 98 ALA A O 1
ATOM 686 N N . VAL A 1 99 ? 2.092 2.370 4.991 1.00 98.44 99 VAL A N 1
ATOM 687 C CA . VAL A 1 99 ? 1.890 0.941 4.682 1.00 98.44 99 VAL A CA 1
ATOM 688 C C . VAL A 1 99 ? 1.022 0.742 3.434 1.00 98.44 99 VAL A C 1
ATOM 690 O O . VAL A 1 99 ? 1.340 -0.111 2.607 1.00 98.44 99 VAL A O 1
ATOM 693 N N . ALA A 1 100 ? -0.021 1.553 3.238 1.00 98.56 100 ALA A N 1
ATOM 694 C CA . ALA A 1 100 ? -0.843 1.508 2.030 1.00 98.56 100 ALA A CA 1
ATOM 695 C C . ALA A 1 100 ? -0.015 1.756 0.758 1.00 98.56 100 ALA A C 1
ATOM 697 O O . ALA A 1 100 ? -0.128 0.996 -0.202 1.00 98.56 100 ALA A O 1
ATOM 698 N N . GLY A 1 101 ? 0.859 2.767 0.757 1.00 98.69 101 GLY A N 1
ATOM 699 C CA . GLY A 1 101 ? 1.739 3.049 -0.381 1.00 98.69 101 GLY A CA 1
ATOM 700 C C . GLY A 1 101 ? 2.729 1.922 -0.665 1.00 98.69 101 GLY A C 1
ATOM 701 O O . GLY A 1 101 ? 2.870 1.516 -1.819 1.00 98.69 101 GLY A O 1
ATOM 702 N N . LEU A 1 102 ? 3.341 1.362 0.384 1.00 98.81 102 LEU A N 1
ATOM 703 C CA . LEU A 1 102 ? 4.238 0.204 0.289 1.00 98.81 102 LEU A CA 1
ATOM 704 C C . LEU A 1 102 ? 3.537 -1.005 -0.345 1.00 98.81 102 LEU A C 1
ATOM 706 O O . LEU A 1 102 ? 4.069 -1.657 -1.249 1.00 98.81 102 LEU A O 1
ATOM 710 N N . VAL A 1 103 ? 2.310 -1.290 0.089 1.00 98.75 103 VAL A N 1
ATOM 711 C CA . VAL A 1 103 ? 1.490 -2.374 -0.458 1.00 98.75 103 VAL A CA 1
ATOM 712 C C . VAL A 1 103 ? 1.141 -2.121 -1.924 1.00 98.75 103 VAL A C 1
ATOM 714 O O . VAL A 1 103 ? 1.339 -3.010 -2.753 1.00 98.75 103 VAL A O 1
ATOM 717 N N . VAL A 1 104 ? 0.639 -0.928 -2.246 1.00 98.75 104 VAL A N 1
ATOM 718 C CA . VAL A 1 104 ? 0.119 -0.588 -3.581 1.00 98.75 104 VAL A CA 1
ATOM 719 C C . VAL A 1 104 ? 1.222 -0.586 -4.636 1.00 98.75 104 VAL A C 1
ATOM 721 O O . VAL A 1 104 ? 0.986 -1.024 -5.759 1.00 98.75 104 VAL A O 1
ATOM 724 N N . ILE A 1 105 ? 2.438 -0.155 -4.291 1.00 98.88 105 ILE A N 1
ATOM 725 C CA . ILE A 1 105 ? 3.562 -0.143 -5.238 1.00 98.88 105 ILE A CA 1
ATOM 726 C C . ILE A 1 105 ? 4.227 -1.510 -5.410 1.00 98.88 105 ILE A C 1
ATOM 728 O O . ILE A 1 105 ? 4.884 -1.735 -6.420 1.00 98.88 105 ILE A O 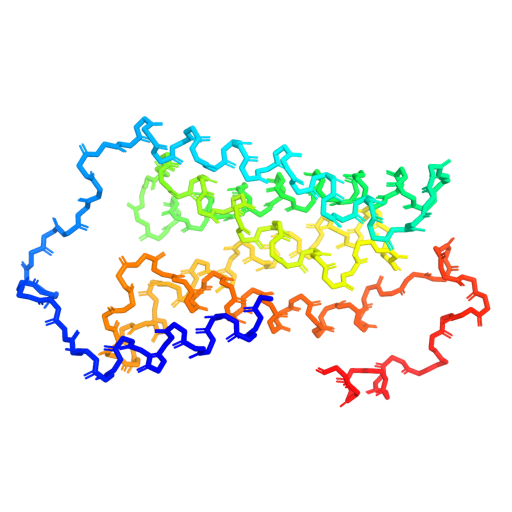1
ATOM 732 N N . THR A 1 106 ? 4.055 -2.436 -4.460 1.00 98.75 106 THR A N 1
ATOM 733 C CA . THR A 1 106 ? 4.717 -3.755 -4.477 1.00 98.75 106 THR A CA 1
ATOM 734 C C . THR A 1 106 ? 4.598 -4.496 -5.819 1.00 98.75 106 THR A C 1
ATOM 736 O O . THR A 1 106 ? 5.635 -4.888 -6.347 1.00 98.75 106 THR A O 1
ATOM 739 N N . PRO A 1 107 ? 3.403 -4.692 -6.414 1.00 98.44 107 PRO A N 1
ATOM 740 C CA . PRO A 1 107 ? 3.303 -5.400 -7.694 1.00 98.44 107 PRO A CA 1
ATOM 741 C C . PRO A 1 107 ? 3.892 -4.616 -8.878 1.00 98.44 107 PRO A C 1
ATOM 743 O O . PRO A 1 107 ? 4.157 -5.207 -9.918 1.00 98.44 107 PRO A O 1
ATOM 746 N N . ALA A 1 108 ? 4.113 -3.309 -8.724 1.00 98.38 108 ALA A N 1
ATOM 747 C CA . ALA A 1 108 ? 4.467 -2.395 -9.805 1.00 98.38 108 ALA A CA 1
ATOM 748 C C . ALA A 1 108 ? 5.932 -1.928 -9.763 1.00 98.38 108 ALA A C 1
ATOM 750 O O . ALA A 1 108 ? 6.407 -1.310 -10.715 1.00 98.38 108 ALA A O 1
ATOM 751 N N . ALA A 1 109 ? 6.657 -2.196 -8.671 1.00 98.19 109 ALA A N 1
ATOM 752 C CA . ALA A 1 109 ? 7.936 -1.551 -8.369 1.00 98.19 109 ALA A CA 1
ATOM 753 C C . ALA A 1 109 ? 9.018 -1.755 -9.449 1.00 98.19 109 ALA A C 1
ATOM 755 O O . ALA A 1 109 ? 9.878 -0.898 -9.622 1.00 98.19 109 ALA A O 1
ATOM 756 N N . GLY A 1 110 ? 8.962 -2.858 -10.199 1.00 97.06 110 GLY A N 1
ATOM 757 C CA . GLY A 1 110 ? 9.879 -3.137 -11.310 1.00 97.06 110 GLY A CA 1
ATOM 758 C C . GLY A 1 110 ? 9.418 -2.636 -12.684 1.00 97.06 110 GLY A C 1
ATOM 759 O O . GLY A 1 110 ? 10.120 -2.866 -13.664 1.00 97.06 110 GLY A O 1
ATOM 760 N N . TYR A 1 111 ? 8.246 -2.003 -12.780 1.00 97.69 111 TYR A N 1
ATOM 761 C CA . TYR A 1 111 ? 7.541 -1.798 -14.053 1.00 97.69 111 TYR A CA 1
ATOM 762 C C . TYR A 1 111 ? 7.126 -0.349 -14.314 1.00 97.69 111 TYR A C 1
ATOM 764 O O . TYR A 1 111 ? 6.857 0.016 -15.459 1.00 97.69 111 TYR A O 1
ATOM 772 N N . VAL A 1 112 ? 7.062 0.487 -13.276 1.00 98.38 112 VAL A N 1
ATOM 773 C CA . VAL A 1 112 ? 6.491 1.838 -13.366 1.00 98.38 112 VAL A CA 1
ATOM 774 C C . VAL A 1 112 ? 7.542 2.932 -13.231 1.00 98.38 112 VAL A C 1
ATOM 776 O O . VAL A 1 112 ? 8.590 2.761 -12.611 1.00 98.38 112 VAL A O 1
ATOM 779 N N . SER A 1 113 ? 7.241 4.096 -13.804 1.00 98.12 113 SER A N 1
ATOM 780 C CA . SER A 1 113 ? 8.055 5.298 -13.631 1.00 98.12 113 SER A CA 1
ATOM 781 C C . SER A 1 113 ? 7.805 5.956 -12.267 1.00 98.12 113 SER A C 1
ATOM 783 O O . SER A 1 113 ? 6.820 5.674 -11.584 1.00 98.12 113 SER A O 1
ATOM 785 N N . VAL A 1 114 ? 8.660 6.913 -11.894 1.00 98.56 114 VAL A N 1
ATOM 786 C CA . VAL A 1 114 ? 8.484 7.737 -10.682 1.00 98.56 114 VAL A CA 1
ATOM 787 C C . VAL A 1 114 ? 7.139 8.473 -10.676 1.00 98.56 114 VAL A C 1
ATOM 789 O O . VAL A 1 114 ? 6.471 8.527 -9.645 1.00 98.56 114 VAL A O 1
ATOM 792 N N . GLY A 1 115 ? 6.711 9.003 -11.828 1.00 98.38 115 GLY A N 1
ATOM 793 C CA . GLY A 1 115 ? 5.413 9.670 -11.960 1.00 98.38 115 GLY A CA 1
ATOM 794 C C . GLY A 1 115 ? 4.238 8.710 -11.759 1.00 98.38 115 GLY A C 1
ATOM 795 O O . GLY A 1 115 ? 3.296 9.041 -11.042 1.00 98.38 115 GLY A O 1
ATOM 796 N N . GLY A 1 116 ? 4.329 7.495 -12.315 1.00 98.38 116 GLY A N 1
ATOM 797 C CA . GLY A 1 116 ? 3.341 6.439 -12.077 1.00 98.38 116 GLY A CA 1
ATOM 798 C C . GLY A 1 116 ? 3.265 6.065 -10.597 1.00 98.38 116 GLY A C 1
ATOM 799 O O . GLY A 1 116 ? 2.184 6.058 -10.016 1.00 98.38 116 GLY A O 1
ATOM 800 N N . ALA A 1 117 ? 4.415 5.867 -9.950 1.00 98.81 117 ALA A N 1
ATOM 801 C CA . ALA A 1 117 ? 4.501 5.544 -8.528 1.00 98.81 117 ALA A CA 1
ATOM 802 C C . ALA A 1 117 ? 3.877 6.616 -7.622 1.00 98.81 117 ALA A C 1
ATOM 804 O O . ALA A 1 117 ? 3.179 6.284 -6.663 1.00 98.81 117 ALA A O 1
ATOM 805 N N . LEU A 1 118 ? 4.086 7.899 -7.940 1.00 98.88 118 LEU A N 1
ATOM 806 C CA . LEU A 1 118 ? 3.466 9.015 -7.227 1.00 98.88 118 LEU A CA 1
ATOM 807 C C . LEU A 1 118 ? 1.935 8.919 -7.287 1.00 98.88 118 LEU A C 1
ATOM 809 O O . LEU A 1 118 ? 1.275 8.953 -6.249 1.00 98.88 118 LEU A O 1
ATOM 813 N N . ILE A 1 119 ? 1.372 8.757 -8.488 1.00 98.81 119 ILE A N 1
ATOM 814 C CA . ILE A 1 119 ? -0.082 8.682 -8.692 1.00 98.81 119 ILE A CA 1
ATOM 815 C C . ILE A 1 119 ? -0.658 7.423 -8.035 1.00 98.81 119 ILE A C 1
ATOM 817 O O . ILE A 1 119 ? -1.670 7.505 -7.338 1.00 98.81 119 ILE A O 1
ATOM 821 N N . MET A 1 120 ? 0.010 6.276 -8.187 1.00 98.81 120 MET A N 1
ATOM 822 C CA . MET A 1 120 ? -0.370 5.029 -7.520 1.00 98.81 120 MET A CA 1
ATOM 823 C C . MET A 1 120 ? -0.399 5.189 -6.000 1.00 98.81 120 MET A C 1
ATOM 825 O O . MET A 1 120 ? -1.358 4.756 -5.367 1.00 98.81 120 MET A O 1
ATOM 829 N N . GLY A 1 121 ? 0.599 5.853 -5.412 1.00 98.81 121 GLY A N 1
ATOM 830 C CA . GLY A 1 121 ? 0.623 6.158 -3.985 1.00 98.81 121 GLY A CA 1
ATOM 831 C C . GLY A 1 121 ? -0.547 7.046 -3.555 1.00 98.81 121 GLY A C 1
ATOM 832 O O . GLY A 1 121 ? -1.238 6.717 -2.594 1.00 98.81 121 GLY A O 1
ATOM 833 N N . LEU A 1 122 ? -0.834 8.125 -4.294 1.00 98.88 122 LEU A N 1
ATOM 834 C CA . LEU A 1 122 ? -1.972 9.007 -4.002 1.00 98.88 122 LEU A CA 1
ATOM 835 C C . LEU A 1 122 ? -3.310 8.249 -4.030 1.00 98.88 122 LEU A C 1
ATOM 837 O O . LEU A 1 122 ? -4.098 8.358 -3.088 1.00 98.88 122 LEU A O 1
ATOM 841 N N . ILE A 1 123 ? -3.550 7.450 -5.075 1.00 98.81 123 ILE A N 1
ATOM 842 C CA . ILE A 1 123 ? -4.758 6.618 -5.194 1.00 98.81 123 ILE A CA 1
ATOM 843 C C . ILE A 1 123 ? -4.802 5.597 -4.054 1.00 98.81 123 ILE A C 1
ATOM 845 O O . ILE A 1 123 ? -5.814 5.478 -3.365 1.00 98.81 123 ILE A O 1
ATOM 849 N N . GLY A 1 124 ? -3.692 4.900 -3.819 1.00 98.50 124 GLY A N 1
ATOM 850 C CA . GLY A 1 124 ? -3.548 3.888 -2.781 1.00 98.50 124 GLY A CA 1
ATOM 851 C C . GLY A 1 124 ? -3.874 4.407 -1.384 1.00 98.50 124 GLY A C 1
ATOM 852 O O . GLY A 1 124 ? -4.662 3.793 -0.668 1.00 98.50 124 GLY A O 1
ATOM 853 N N . GLY A 1 125 ? -3.338 5.574 -1.020 1.00 98.44 125 GLY A N 1
ATOM 854 C CA . GLY A 1 125 ? -3.612 6.217 0.265 1.00 98.44 125 GLY A CA 1
ATOM 855 C C . GLY A 1 125 ? -5.101 6.507 0.473 1.00 98.44 125 GLY A C 1
ATOM 856 O O . GLY A 1 125 ? -5.649 6.183 1.525 1.00 98.44 125 GLY A O 1
ATOM 857 N N . VAL A 1 126 ? -5.785 7.048 -0.541 1.00 98.50 126 VAL A N 1
ATOM 858 C CA . VAL A 1 126 ? -7.226 7.356 -0.458 1.00 98.50 126 VAL A CA 1
ATOM 859 C C . VAL A 1 126 ? -8.083 6.089 -0.453 1.00 98.50 126 VAL A C 1
ATOM 861 O O . VAL A 1 126 ? -9.000 5.970 0.363 1.00 98.50 126 VAL A O 1
ATOM 864 N N . VAL A 1 127 ? -7.804 5.130 -1.338 1.00 98.38 127 VAL A N 1
ATOM 865 C CA . VAL A 1 127 ? -8.625 3.917 -1.478 1.00 98.38 127 VAL A CA 1
ATOM 866 C C . VAL A 1 127 ? -8.467 3.000 -0.267 1.00 98.38 127 VAL A C 1
ATOM 868 O O . VAL A 1 127 ? -9.467 2.485 0.234 1.00 98.38 127 VAL A O 1
ATOM 871 N N . CYS A 1 128 ? -7.256 2.838 0.269 1.00 98.19 128 CYS A N 1
ATOM 872 C CA . CYS A 1 128 ? -7.062 2.088 1.508 1.00 98.19 128 CYS A CA 1
ATOM 873 C C . CYS A 1 128 ? -7.683 2.812 2.711 1.00 98.19 128 CYS A C 1
ATOM 875 O O . CYS A 1 128 ? -8.310 2.153 3.542 1.00 98.19 128 CYS A O 1
ATOM 877 N N . PHE A 1 129 ? -7.613 4.150 2.784 1.00 97.81 129 PHE A N 1
ATOM 878 C CA . PHE A 1 129 ? -8.338 4.908 3.810 1.00 97.81 129 PHE A CA 1
ATOM 879 C C . PHE A 1 129 ? -9.842 4.615 3.743 1.00 97.81 129 PHE A C 1
ATOM 881 O O . PHE A 1 129 ? -10.463 4.282 4.755 1.00 97.81 129 PHE A O 1
ATOM 888 N N . TRP A 1 130 ? -10.438 4.671 2.551 1.00 96.94 130 TRP A N 1
ATOM 889 C CA . TRP A 1 130 ? -11.836 4.292 2.348 1.00 96.94 130 TRP A CA 1
ATOM 890 C C . TRP A 1 130 ? -12.103 2.827 2.735 1.00 96.94 130 TRP A C 1
ATOM 892 O O . TRP A 1 130 ? -13.092 2.538 3.412 1.00 96.94 130 TRP A O 1
ATOM 902 N N . GLY A 1 131 ? -11.200 1.908 2.386 1.00 95.31 131 GLY A N 1
ATOM 903 C CA . GLY A 1 131 ? -11.303 0.485 2.706 1.00 95.31 131 GLY A CA 1
ATOM 904 C C . GLY A 1 131 ? -11.428 0.225 4.209 1.00 95.31 131 GLY A C 1
ATOM 905 O O . GLY A 1 131 ? -12.348 -0.465 4.660 1.00 95.31 131 GLY A O 1
ATOM 906 N N . ILE A 1 132 ? -10.554 0.832 5.012 1.00 93.12 132 ILE A N 1
ATOM 907 C CA . ILE A 1 132 ? -10.560 0.608 6.464 1.00 93.12 132 ILE A CA 1
ATOM 908 C C . ILE A 1 132 ? -11.681 1.380 7.175 1.00 93.12 132 ILE A C 1
ATOM 910 O O . ILE A 1 132 ? -12.149 0.979 8.241 1.00 93.12 132 ILE A O 1
ATOM 914 N N . THR A 1 133 ? -12.128 2.505 6.606 1.00 91.69 133 THR A N 1
ATOM 915 C CA . THR A 1 133 ? -13.094 3.385 7.276 1.00 91.69 133 THR A CA 1
ATOM 916 C C . THR A 1 133 ? -14.537 3.102 6.898 1.00 91.69 133 THR A C 1
ATOM 918 O O . THR A 1 133 ? -15.397 3.190 7.774 1.00 91.69 133 THR A O 1
ATOM 921 N N . VAL A 1 134 ? -14.805 2.763 5.639 1.00 92.75 134 VAL A N 1
ATOM 922 C CA . VAL A 1 134 ? -16.150 2.566 5.088 1.00 92.75 134 VAL A CA 1
ATOM 923 C C . VAL A 1 134 ? -16.392 1.091 4.796 1.00 92.75 134 VAL A C 1
ATOM 925 O O . VAL A 1 134 ? -17.304 0.503 5.380 1.00 92.75 134 VAL A O 1
ATOM 928 N N . LEU A 1 135 ? -15.560 0.470 3.953 1.00 92.12 135 LEU A N 1
ATOM 929 C CA . LEU A 1 135 ? -15.799 -0.898 3.481 1.00 92.12 135 LEU A CA 1
ATOM 930 C C . LEU A 1 135 ? -15.830 -1.910 4.631 1.00 92.12 135 LEU A C 1
ATOM 932 O O . LEU A 1 135 ? -16.749 -2.722 4.703 1.00 92.12 135 LEU A O 1
ATOM 936 N N . LYS A 1 136 ? -14.902 -1.816 5.587 1.00 86.81 136 LYS A N 1
ATOM 937 C CA . LYS A 1 136 ? -14.902 -2.670 6.785 1.00 86.81 136 LYS A CA 1
ATOM 938 C C . LYS A 1 136 ? -16.231 -2.632 7.556 1.00 86.81 136 LYS A C 1
ATOM 940 O O . LYS A 1 136 ? -16.695 -3.672 8.027 1.00 86.81 136 LYS A O 1
ATOM 945 N N . ARG A 1 137 ? -16.876 -1.460 7.658 1.00 88.25 137 ARG A N 1
ATOM 946 C CA . ARG A 1 137 ? -18.189 -1.322 8.321 1.00 88.25 137 ARG A CA 1
ATOM 947 C C . ARG A 1 137 ? -19.303 -1.963 7.502 1.00 88.25 137 ARG A C 1
ATOM 949 O O . ARG A 1 137 ? -20.155 -2.627 8.085 1.00 88.25 137 ARG A O 1
ATOM 956 N N . LEU A 1 138 ? -19.274 -1.801 6.177 1.00 91.62 138 LEU A N 1
ATOM 957 C CA . LEU A 1 138 ? -20.231 -2.438 5.262 1.00 91.62 138 LEU A CA 1
ATOM 958 C C . LEU A 1 138 ? -20.145 -3.966 5.346 1.00 91.62 138 LEU A C 1
ATOM 960 O O . LEU A 1 138 ? -21.165 -4.641 5.450 1.00 91.62 138 LEU A O 1
ATOM 964 N N . LEU A 1 139 ? -18.922 -4.492 5.398 1.00 92.69 139 LEU A N 1
ATOM 965 C CA . LEU A 1 139 ? -18.640 -5.916 5.566 1.00 92.69 139 LEU A CA 1
ATOM 966 C C . LEU A 1 139 ? -18.939 -6.424 6.986 1.00 92.69 139 LEU A C 1
ATOM 968 O O . LEU A 1 139 ? -19.021 -7.630 7.212 1.00 92.69 139 LEU A O 1
ATOM 972 N N . LYS A 1 140 ? -19.115 -5.526 7.963 1.00 90.69 140 LYS A N 1
ATOM 973 C CA . LYS A 1 140 ? -19.279 -5.858 9.386 1.00 90.69 140 LYS A CA 1
ATOM 974 C C . LYS A 1 140 ? -18.167 -6.787 9.898 1.00 90.69 140 LYS A C 1
ATOM 976 O O . LYS A 1 140 ? -18.435 -7.613 10.770 1.00 90.69 140 LYS A O 1
ATOM 981 N N . ALA A 1 141 ? -16.953 -6.653 9.365 1.00 89.12 141 ALA A N 1
ATOM 982 C CA . ALA A 1 141 ? -15.795 -7.453 9.744 1.00 89.12 141 ALA A CA 1
ATOM 983 C C . ALA A 1 141 ? -15.004 -6.745 10.852 1.00 89.12 141 ALA A C 1
ATOM 985 O O . ALA A 1 141 ? -14.640 -5.572 10.719 1.00 89.12 141 ALA A O 1
ATOM 986 N N . ASP A 1 142 ? -14.701 -7.454 11.939 1.00 92.06 142 ASP A N 1
ATOM 987 C CA . ASP A 1 142 ? -13.764 -6.962 12.953 1.00 92.06 142 ASP A CA 1
ATOM 988 C C . ASP A 1 142 ? -12.323 -7.379 12.631 1.00 92.06 142 ASP A C 1
ATOM 990 O O . ASP A 1 142 ? -11.643 -8.065 13.392 1.00 92.06 142 ASP A O 1
ATOM 994 N N . ASP A 1 143 ? -11.860 -6.956 11.456 1.00 89.25 143 ASP A N 1
ATOM 995 C CA . ASP A 1 143 ? -10.457 -7.059 11.069 1.00 89.25 143 ASP A CA 1
ATOM 996 C C . ASP A 1 143 ? -9.618 -6.137 11.960 1.00 89.25 143 ASP A C 1
ATOM 998 O O . ASP A 1 143 ? -9.566 -4.923 11.766 1.00 89.25 143 ASP A O 1
ATOM 1002 N N . SER A 1 144 ? -9.031 -6.701 13.009 1.00 85.25 144 SER A N 1
ATOM 1003 C CA . SER A 1 144 ? -8.635 -5.932 14.187 1.00 85.25 144 SER A CA 1
ATOM 1004 C C . SER A 1 144 ? -7.561 -4.878 13.934 1.00 85.25 144 SER A C 1
ATOM 1006 O O . SER A 1 144 ? -7.560 -3.852 14.616 1.00 85.25 144 SER A O 1
ATOM 1008 N N . LEU A 1 145 ? -6.687 -5.135 12.960 1.00 85.69 145 LEU A N 1
ATOM 1009 C CA . LEU A 1 145 ? -5.569 -4.276 12.563 1.00 85.69 145 LEU A CA 1
ATOM 1010 C C . LEU A 1 145 ? -5.716 -3.766 11.123 1.00 85.69 145 LEU A C 1
ATOM 1012 O O . LEU A 1 145 ? -4.746 -3.288 10.543 1.00 85.69 145 LEU A O 1
ATOM 1016 N N . ASP A 1 146 ? -6.917 -3.886 10.551 1.00 90.81 146 ASP A N 1
ATOM 1017 C CA . ASP A 1 146 ? -7.235 -3.436 9.197 1.00 90.81 146 ASP A CA 1
ATOM 1018 C C . ASP A 1 146 ? -6.364 -4.094 8.098 1.00 90.81 146 ASP A C 1
ATOM 1020 O O . ASP A 1 146 ? -6.079 -3.494 7.055 1.00 90.81 146 ASP A O 1
ATOM 1024 N N . ALA A 1 147 ? -5.957 -5.352 8.308 1.00 92.69 147 ALA A N 1
ATOM 1025 C CA . ALA A 1 147 ? -5.112 -6.111 7.390 1.00 92.69 147 ALA A CA 1
ATOM 1026 C C . ALA A 1 147 ? -5.751 -6.289 6.001 1.00 92.69 147 ALA A C 1
ATOM 1028 O O . ALA A 1 147 ? -5.069 -6.163 4.985 1.00 92.69 147 ALA A O 1
ATOM 1029 N N . PHE A 1 148 ? -7.056 -6.537 5.924 1.00 94.56 148 PHE A N 1
ATOM 1030 C CA . PHE A 1 148 ? -7.795 -6.616 4.667 1.00 94.56 148 PHE A CA 1
ATOM 1031 C C . PHE A 1 148 ? -7.861 -5.259 3.962 1.00 94.56 148 PHE A C 1
ATOM 1033 O O . PHE A 1 148 ? -7.604 -5.176 2.761 1.00 94.56 148 PHE A O 1
ATOM 1040 N N . GLY A 1 149 ? -8.174 -4.188 4.692 1.00 92.19 149 GLY A N 1
ATOM 1041 C CA . GLY A 1 149 ? -8.315 -2.860 4.094 1.00 92.19 149 GLY A CA 1
ATOM 1042 C C . GLY A 1 149 ? -6.985 -2.252 3.631 1.00 92.19 149 GLY A C 1
ATOM 1043 O O . GLY A 1 149 ? -6.962 -1.532 2.635 1.00 92.19 149 GLY A O 1
ATOM 1044 N N . LEU A 1 150 ? -5.871 -2.585 4.288 1.00 94.75 150 LEU A N 1
ATOM 1045 C CA . LEU A 1 150 ? -4.532 -2.202 3.833 1.00 94.75 150 LEU A CA 1
ATOM 1046 C C . LEU A 1 150 ? -3.985 -3.182 2.786 1.00 94.75 150 LEU A C 1
ATOM 1048 O O . LEU A 1 150 ? -3.732 -2.785 1.653 1.00 94.75 150 LEU A O 1
ATOM 1052 N N . HIS A 1 151 ? -3.833 -4.467 3.118 1.00 98.06 151 HIS A N 1
ATOM 1053 C CA . HIS A 1 151 ? -3.157 -5.439 2.247 1.00 98.06 151 HIS A CA 1
ATOM 1054 C C . HIS A 1 151 ? -4.054 -6.027 1.157 1.00 98.06 151 HIS A C 1
ATOM 1056 O O . HIS A 1 151 ? -3.599 -6.215 0.029 1.00 98.06 151 HIS A O 1
ATOM 1062 N N . GLY A 1 152 ? -5.310 -6.336 1.479 1.00 97.56 152 GLY A N 1
ATOM 1063 C CA . GLY A 1 152 ? -6.270 -6.883 0.519 1.00 97.56 152 GLY A CA 1
ATOM 1064 C C . GLY A 1 152 ? -6.610 -5.852 -0.550 1.00 97.56 152 GLY A C 1
ATOM 1065 O O . GLY A 1 152 ? -6.265 -6.025 -1.717 1.00 97.56 152 GLY A O 1
ATOM 1066 N N . ILE A 1 153 ? -7.212 -4.740 -0.126 1.00 97.88 153 ILE A N 1
ATOM 1067 C CA . ILE A 1 153 ? -7.617 -3.654 -1.027 1.00 97.88 153 ILE A CA 1
ATOM 1068 C C . ILE A 1 153 ? -6.406 -2.999 -1.688 1.00 97.88 153 ILE A C 1
ATOM 1070 O O . ILE A 1 153 ? -6.392 -2.863 -2.908 1.00 97.88 153 ILE A O 1
ATOM 1074 N N . GLY A 1 154 ? -5.366 -2.651 -0.924 1.00 98.19 154 GLY A N 1
ATOM 1075 C CA . GLY A 1 154 ? -4.160 -2.050 -1.496 1.00 98.19 154 GLY A CA 1
ATOM 1076 C C . GLY A 1 154 ? -3.468 -2.972 -2.498 1.00 98.19 154 GLY A C 1
ATOM 1077 O O . GLY A 1 154 ? -2.997 -2.512 -3.533 1.00 98.19 154 GLY A O 1
ATOM 1078 N N . GLY A 1 155 ? -3.457 -4.283 -2.240 1.00 98.38 155 GLY A N 1
ATOM 1079 C CA . GLY A 1 155 ? -2.911 -5.266 -3.169 1.00 98.38 155 GLY A CA 1
ATOM 1080 C C . GLY A 1 155 ? -3.694 -5.338 -4.481 1.00 98.38 155 GLY A C 1
ATOM 1081 O O . GLY A 1 155 ? -3.074 -5.352 -5.540 1.00 98.38 155 GLY A O 1
ATOM 1082 N N . ILE A 1 156 ? -5.032 -5.341 -4.417 1.00 98.56 156 ILE A N 1
ATOM 1083 C CA . ILE A 1 156 ? -5.910 -5.345 -5.603 1.00 98.56 156 ILE A CA 1
ATOM 1084 C C . ILE A 1 156 ? -5.698 -4.066 -6.414 1.00 98.56 156 ILE A C 1
ATOM 1086 O O . ILE A 1 156 ? -5.442 -4.123 -7.613 1.00 98.56 156 ILE A O 1
ATOM 1090 N N . VAL A 1 157 ? -5.743 -2.907 -5.751 1.00 98.56 157 VAL A N 1
ATOM 1091 C CA . VAL A 1 157 ? -5.518 -1.607 -6.395 1.00 98.56 157 VAL A CA 1
ATOM 1092 C C . VAL A 1 157 ? -4.139 -1.565 -7.045 1.00 98.56 157 VAL A C 1
ATOM 1094 O O . VAL A 1 157 ? -4.029 -1.200 -8.209 1.00 98.56 157 VAL A O 1
ATOM 1097 N N . GLY A 1 158 ? -3.094 -1.982 -6.330 1.00 98.62 158 GLY A N 1
ATOM 1098 C CA . GLY A 1 158 ? -1.739 -2.045 -6.868 1.00 98.62 158 GLY A CA 1
ATOM 1099 C C . GLY A 1 158 ? -1.633 -2.937 -8.102 1.00 98.62 158 GLY A C 1
ATOM 1100 O O . GLY A 1 158 ? -1.031 -2.531 -9.095 1.00 98.62 158 GLY A O 1
ATOM 1101 N N . ALA A 1 159 ? -2.240 -4.127 -8.072 1.00 98.44 159 ALA A N 1
ATOM 1102 C CA . ALA A 1 159 ? -2.209 -5.069 -9.188 1.00 98.44 159 ALA A CA 1
ATOM 1103 C C . ALA A 1 159 ? -2.880 -4.488 -10.441 1.00 98.44 159 ALA A C 1
ATOM 1105 O O . ALA A 1 159 ? -2.262 -4.491 -11.505 1.00 98.44 159 ALA A O 1
ATOM 1106 N N . LEU A 1 160 ? -4.077 -3.910 -10.304 1.00 98.56 160 LEU A N 1
ATOM 1107 C CA . LEU A 1 160 ? -4.799 -3.277 -11.413 1.00 98.56 160 LEU A CA 1
ATOM 1108 C C . LEU A 1 160 ? -4.049 -2.052 -11.952 1.00 98.56 160 LEU A C 1
ATOM 1110 O O . LEU A 1 160 ? -3.866 -1.899 -13.157 1.00 98.56 160 LEU A O 1
ATOM 1114 N N . LEU A 1 161 ? -3.556 -1.190 -11.059 1.00 98.44 161 LEU A N 1
ATOM 1115 C CA . LEU A 1 161 ? -2.800 -0.002 -11.448 1.00 98.44 161 LEU A CA 1
ATOM 1116 C C . LEU A 1 161 ? -1.448 -0.341 -12.088 1.00 98.44 161 LEU A C 1
ATOM 1118 O O . LEU A 1 161 ? -0.942 0.461 -12.867 1.00 98.44 161 LEU A O 1
ATOM 1122 N N . THR A 1 162 ? -0.886 -1.523 -11.823 1.00 98.38 162 THR A N 1
ATOM 1123 C CA . THR A 1 162 ? 0.327 -1.990 -12.511 1.00 98.38 162 THR A CA 1
ATOM 1124 C C . THR A 1 162 ? 0.091 -2.105 -14.016 1.00 98.38 162 THR A C 1
ATOM 1126 O O . THR A 1 162 ? 0.936 -1.648 -14.779 1.00 98.38 162 THR A O 1
ATOM 1129 N N . ALA A 1 163 ? -1.065 -2.616 -14.460 1.00 97.25 163 ALA A N 1
ATOM 1130 C CA . ALA A 1 163 ? -1.405 -2.651 -15.888 1.00 97.25 163 ALA A CA 1
ATOM 1131 C C . ALA A 1 163 ? -1.516 -1.248 -16.497 1.00 97.25 163 ALA A C 1
ATOM 1133 O O . ALA A 1 163 ? -1.114 -1.033 -17.636 1.00 97.25 163 ALA A O 1
ATOM 1134 N N . VAL A 1 164 ? -2.055 -0.295 -15.733 1.00 97.56 164 VAL A N 1
ATOM 1135 C CA . VAL A 1 164 ? -2.299 1.079 -16.193 1.00 97.56 164 VAL A CA 1
ATOM 1136 C C . VAL A 1 164 ? -1.007 1.896 -16.273 1.00 97.56 164 VAL A C 1
ATOM 1138 O O . VAL A 1 164 ? -0.840 2.694 -17.191 1.00 97.56 164 VAL A O 1
ATOM 1141 N N . PHE A 1 165 ? -0.095 1.717 -15.314 1.00 97.75 165 PHE A N 1
ATOM 1142 C CA . PHE A 1 165 ? 1.118 2.534 -15.178 1.00 97.75 165 PHE A CA 1
ATOM 1143 C C . PHE A 1 165 ? 2.408 1.839 -15.628 1.00 97.75 165 PHE A C 1
ATOM 1145 O O . PHE A 1 165 ? 3.485 2.436 -15.501 1.00 97.75 165 PHE A O 1
ATOM 1152 N N . ALA A 1 166 ? 2.325 0.612 -16.154 1.00 97.12 166 ALA A N 1
ATOM 1153 C CA . ALA A 1 166 ? 3.448 -0.069 -16.792 1.00 97.12 166 ALA A CA 1
ATOM 1154 C C . ALA A 1 166 ? 4.093 0.855 -17.836 1.00 97.12 166 ALA A C 1
ATOM 1156 O O . ALA A 1 166 ? 3.425 1.406 -18.711 1.00 97.12 166 ALA A O 1
ATOM 1157 N N . SER A 1 167 ? 5.399 1.086 -17.703 1.00 96.12 167 SER A N 1
ATOM 1158 C CA . SER A 1 167 ? 6.082 2.148 -18.435 1.00 96.12 167 SER A CA 1
ATOM 1159 C C . SER A 1 167 ? 6.971 1.584 -19.544 1.00 96.12 167 SER A C 1
ATOM 1161 O O . SER A 1 167 ? 7.860 0.784 -19.241 1.00 96.12 167 SER A O 1
ATOM 1163 N N . PRO A 1 168 ? 6.848 2.060 -20.802 1.00 93.81 168 PRO A N 1
ATOM 1164 C CA . PRO A 1 168 ? 7.764 1.673 -21.879 1.00 93.81 168 PRO A CA 1
ATOM 1165 C C . PRO A 1 168 ? 9.216 2.042 -21.563 1.00 93.81 168 PRO A C 1
ATOM 1167 O O . PRO A 1 168 ? 10.132 1.328 -21.947 1.00 93.81 168 PRO A O 1
ATOM 1170 N N . MET A 1 169 ? 9.443 3.121 -20.806 1.00 92.38 169 MET A N 1
ATOM 1171 C CA . MET A 1 169 ? 10.792 3.538 -20.407 1.00 92.38 169 MET A CA 1
ATOM 1172 C C . MET A 1 169 ? 11.463 2.553 -19.445 1.00 92.38 169 MET A C 1
ATOM 1174 O O . MET A 1 169 ? 12.687 2.505 -19.383 1.00 92.38 169 MET A O 1
ATOM 1178 N N . ILE A 1 170 ? 10.672 1.808 -18.669 1.00 95.38 170 ILE A N 1
ATOM 1179 C CA . ILE A 1 170 ? 11.172 0.860 -17.667 1.00 95.38 170 ILE A CA 1
ATOM 1180 C C . ILE A 1 170 ? 11.188 -0.561 -18.230 1.00 95.38 170 ILE A C 1
ATOM 1182 O O . ILE A 1 170 ? 12.138 -1.305 -17.999 1.00 95.38 170 ILE A O 1
ATOM 1186 N N . MET A 1 171 ? 10.146 -0.938 -18.973 1.00 94.50 171 MET A N 1
ATOM 1187 C CA . MET A 1 171 ? 9.965 -2.298 -19.479 1.00 94.50 171 MET A CA 1
ATOM 1188 C C . MET A 1 171 ? 10.559 -2.518 -20.876 1.00 94.50 171 MET A C 1
ATOM 1190 O O . MET A 1 171 ? 10.859 -3.663 -21.215 1.00 94.50 171 MET A O 1
ATOM 1194 N N . GLY A 1 172 ? 10.752 -1.461 -21.673 1.00 92.75 172 GLY A N 1
ATOM 1195 C CA . GLY A 1 172 ? 11.188 -1.569 -23.067 1.00 92.75 172 GLY A CA 1
ATOM 1196 C C . GLY A 1 172 ? 10.296 -2.529 -23.854 1.00 92.75 172 GLY A C 1
ATOM 1197 O O . GLY A 1 172 ? 9.073 -2.495 -23.723 1.00 92.75 172 GLY A O 1
ATOM 1198 N N . ASP A 1 173 ? 10.922 -3.452 -24.580 1.00 90.62 173 ASP A N 1
ATOM 1199 C CA . ASP A 1 173 ? 10.242 -4.472 -25.393 1.00 90.62 173 ASP A CA 1
ATOM 1200 C C . ASP A 1 173 ? 9.420 -5.484 -24.573 1.00 90.62 173 ASP A C 1
ATOM 1202 O O . ASP A 1 173 ? 8.675 -6.281 -25.133 1.00 90.62 173 ASP A O 1
ATOM 1206 N N . LYS A 1 174 ? 9.543 -5.479 -23.237 1.00 91.25 174 LYS A N 1
ATOM 1207 C CA . LYS A 1 174 ? 8.737 -6.332 -22.347 1.00 91.25 174 LYS A CA 1
ATOM 1208 C C . LYS A 1 174 ? 7.381 -5.715 -21.998 1.00 91.25 174 LYS A C 1
ATOM 1210 O O . LYS A 1 174 ? 6.625 -6.335 -21.251 1.00 91.25 174 LYS A O 1
ATOM 1215 N N . LEU A 1 175 ? 7.095 -4.490 -22.444 1.00 93.06 175 LEU A N 1
ATOM 1216 C CA . LEU A 1 175 ? 5.814 -3.843 -22.175 1.00 93.06 175 LEU A CA 1
ATOM 1217 C C . LEU A 1 175 ? 4.674 -4.618 -22.867 1.00 93.06 175 LEU A C 1
ATOM 1219 O O . LEU A 1 175 ? 4.792 -4.920 -24.054 1.00 93.06 175 LEU A O 1
ATOM 1223 N N . PRO A 1 176 ? 3.555 -4.902 -22.177 1.00 90.00 176 PRO A N 1
ATOM 1224 C CA . PRO A 1 176 ? 2.379 -5.479 -22.820 1.00 90.00 176 PRO A CA 1
ATOM 1225 C C . PRO A 1 176 ? 1.848 -4.577 -23.942 1.00 90.00 176 PRO A C 1
ATOM 1227 O O . PRO A 1 176 ? 1.655 -3.379 -23.737 1.00 90.00 176 PRO A O 1
ATOM 1230 N N . GLU A 1 177 ? 1.554 -5.154 -25.110 1.00 88.12 177 GLU A N 1
ATOM 1231 C CA . GLU A 1 177 ? 1.082 -4.397 -26.284 1.00 88.12 177 GLU A CA 1
ATOM 1232 C C . GLU A 1 177 ? -0.276 -3.717 -26.055 1.00 88.12 177 GLU A C 1
ATOM 1234 O O . GLU A 1 177 ? -0.567 -2.669 -26.631 1.00 88.12 177 GLU A O 1
ATOM 1239 N N . ASN A 1 178 ? -1.127 -4.311 -25.213 1.00 93.25 178 ASN A N 1
ATOM 1240 C CA . ASN A 1 178 ? -2.484 -3.840 -24.974 1.00 93.25 178 ASN A CA 1
ATOM 1241 C C . ASN A 1 178 ? -2.767 -3.701 -23.474 1.00 93.25 178 ASN A C 1
ATOM 1243 O O . ASN A 1 178 ? -2.905 -4.691 -22.754 1.00 93.25 178 ASN A O 1
ATOM 1247 N N . MET A 1 179 ? -2.929 -2.455 -23.023 1.00 95.00 179 MET A N 1
ATOM 1248 C CA . MET A 1 179 ? -3.248 -2.118 -21.632 1.00 95.00 179 MET A CA 1
ATOM 1249 C C . MET A 1 179 ? -4.564 -2.748 -21.152 1.00 95.00 179 MET A C 1
ATOM 1251 O O . MET A 1 179 ? -4.631 -3.206 -20.017 1.00 95.00 179 MET A O 1
ATOM 1255 N N . LEU A 1 180 ? -5.613 -2.792 -21.984 1.00 95.62 180 LEU A N 1
ATOM 1256 C CA . LEU A 1 180 ? -6.903 -3.382 -21.597 1.00 95.62 180 LEU A CA 1
ATOM 1257 C C . LEU A 1 180 ? -6.795 -4.895 -21.430 1.00 95.62 180 LEU A C 1
ATOM 1259 O O . LEU A 1 180 ? -7.382 -5.455 -20.509 1.00 95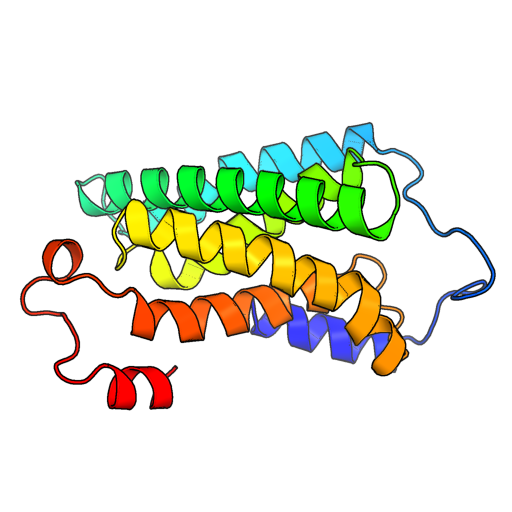.62 180 LEU A O 1
ATOM 1263 N N . HIS A 1 181 ? -6.020 -5.545 -22.299 1.00 95.81 181 HIS A N 1
ATOM 1264 C CA . HIS A 1 181 ? -5.718 -6.959 -22.134 1.00 95.81 181 HIS A CA 1
ATOM 1265 C C . HIS A 1 181 ? -4.920 -7.196 -20.852 1.00 95.81 181 HIS A C 1
ATOM 1267 O O . HIS A 1 181 ? -5.289 -8.064 -20.068 1.00 95.81 181 HIS A O 1
ATOM 1273 N N . GLN A 1 182 ? -3.887 -6.388 -20.591 1.00 95.88 182 GLN A N 1
ATOM 1274 C CA . GLN A 1 182 ? -3.123 -6.512 -19.353 1.00 95.88 182 GLN A CA 1
ATOM 1275 C C . GLN A 1 182 ? -4.011 -6.287 -18.127 1.00 95.88 182 GLN A C 1
ATOM 1277 O O . GLN A 1 182 ? -3.916 -7.043 -17.174 1.00 95.88 182 GLN A O 1
ATOM 1282 N N . LEU A 1 183 ? -4.915 -5.307 -18.157 1.00 96.44 183 LEU A N 1
ATOM 1283 C CA . LEU A 1 183 ? -5.850 -5.054 -17.062 1.00 96.44 183 LEU A CA 1
ATOM 1284 C C . LEU A 1 183 ? -6.798 -6.234 -16.807 1.00 96.44 183 LEU A C 1
ATOM 1286 O O . LEU A 1 183 ? -7.158 -6.459 -15.663 1.00 96.44 183 LEU A O 1
ATOM 1290 N N . TRP A 1 184 ? -7.191 -6.980 -17.844 1.00 95.94 184 TRP A N 1
ATOM 1291 C CA . TRP A 1 184 ? -7.968 -8.217 -17.696 1.00 95.94 184 TRP A CA 1
ATOM 1292 C C . TRP A 1 184 ? -7.155 -9.363 -17.077 1.00 95.94 184 TRP A C 1
ATOM 1294 O O . TRP A 1 184 ? -7.716 -10.226 -16.407 1.00 95.94 184 TRP A O 1
ATOM 1304 N N . VAL A 1 185 ? -5.845 -9.393 -17.330 1.00 96.12 185 VAL A N 1
ATOM 1305 C CA . VAL A 1 185 ? -4.929 -10.388 -16.753 1.00 96.12 185 VAL A CA 1
ATOM 1306 C C . VAL A 1 185 ? -4.667 -10.124 -15.264 1.00 96.12 185 VAL A C 1
ATOM 1308 O O . VAL A 1 185 ? -4.478 -11.086 -14.518 1.00 96.12 185 VAL A O 1
ATOM 1311 N N . GLN A 1 186 ? -4.630 -8.854 -14.844 1.00 94.56 186 GLN A N 1
ATOM 1312 C CA . GLN A 1 186 ? -4.418 -8.443 -13.446 1.00 94.56 186 GLN A CA 1
ATOM 1313 C C . GLN A 1 186 ? -5.638 -8.698 -12.556 1.00 94.56 186 GLN A C 1
ATOM 1315 O O . GLN A 1 186 ? -5.406 -9.095 -11.390 1.00 94.56 186 GLN A O 1
#

Radius of gyration: 16.84 Å; chains: 1; bounding box: 42×35×50 Å